Protein AF-A0A1G3PGZ5-F1 (afdb_monomer_lite)

Radius of gyration: 30.37 Å; chains: 1; bounding box: 71×60×76 Å

Structure (mmCIF, N/CA/C/O backbone):
data_AF-A0A1G3PGZ5-F1
#
_entry.id   AF-A0A1G3PGZ5-F1
#
loop_
_atom_site.group_PDB
_atom_site.id
_atom_site.type_symbol
_atom_site.label_atom_id
_atom_site.label_alt_id
_atom_site.label_comp_id
_atom_site.label_asym_id
_atom_site.label_entity_id
_atom_site.label_seq_id
_atom_site.pdbx_PDB_ins_code
_atom_site.Cartn_x
_atom_site.Cartn_y
_atom_site.Cartn_z
_atom_site.occupancy
_atom_site.B_iso_or_equiv
_atom_site.auth_seq_id
_atom_site.auth_comp_id
_atom_site.auth_asym_id
_atom_site.auth_atom_id
_atom_site.pdbx_PDB_model_num
ATOM 1 N N . MET A 1 1 ? -15.104 41.681 5.074 1.00 40.00 1 MET A N 1
ATOM 2 C CA . MET A 1 1 ? -14.896 41.603 6.535 1.00 40.00 1 MET A CA 1
ATOM 3 C C . MET A 1 1 ? -14.258 40.257 6.836 1.00 40.00 1 MET A C 1
ATOM 5 O O . MET A 1 1 ? -14.931 39.248 6.701 1.00 40.00 1 MET A O 1
ATOM 9 N N . LEU A 1 2 ? -12.962 40.232 7.147 1.00 40.72 2 LEU A N 1
ATOM 10 C CA . LEU A 1 2 ? -12.257 39.049 7.645 1.00 40.72 2 LEU A CA 1
ATOM 11 C C . LEU A 1 2 ? -11.630 39.454 8.977 1.00 40.72 2 LEU A C 1
ATOM 13 O O . LEU A 1 2 ? -10.854 40.405 9.025 1.00 40.72 2 LEU A O 1
ATOM 17 N N . ALA A 1 3 ? -12.039 38.783 10.051 1.00 40.62 3 ALA A N 1
ATOM 18 C CA . ALA A 1 3 ? -11.473 38.973 11.374 1.00 40.62 3 ALA A CA 1
ATOM 19 C C . ALA A 1 3 ? -10.111 38.271 11.428 1.00 40.62 3 ALA A C 1
ATOM 21 O O . ALA A 1 3 ? -10.024 37.052 11.296 1.00 40.62 3 ALA A O 1
ATOM 22 N N . SER A 1 4 ? -9.043 39.044 11.602 1.00 43.53 4 SER A N 1
ATOM 23 C CA . SER A 1 4 ? -7.716 38.530 11.923 1.00 43.53 4 SER A CA 1
ATOM 24 C C . SER A 1 4 ? -7.715 38.018 13.364 1.00 43.53 4 SER A C 1
ATOM 26 O O . SER A 1 4 ? -7.784 38.802 14.311 1.00 43.53 4 SER A O 1
ATOM 28 N N . VAL A 1 5 ? -7.656 36.697 13.525 1.00 44.66 5 VAL A N 1
ATOM 29 C CA . VAL A 1 5 ? -7.457 36.040 14.819 1.00 44.66 5 VAL A CA 1
ATOM 30 C C . VAL A 1 5 ? -5.988 36.214 15.216 1.00 44.66 5 VAL A C 1
ATOM 32 O O . VAL A 1 5 ? -5.100 35.583 14.650 1.00 44.66 5 VAL A O 1
ATOM 35 N N . ASN A 1 6 ? -5.734 37.096 16.183 1.00 39.97 6 ASN A N 1
ATOM 36 C CA . ASN A 1 6 ? -4.440 37.219 16.853 1.00 39.97 6 ASN A CA 1
ATOM 37 C C . ASN A 1 6 ? -4.218 35.983 17.737 1.00 39.97 6 ASN A C 1
ATOM 39 O O . ASN A 1 6 ? -4.814 35.874 18.805 1.00 39.97 6 ASN A O 1
ATOM 43 N N . LEU A 1 7 ? -3.376 35.050 17.289 1.00 50.47 7 LEU A N 1
ATOM 44 C CA . LEU A 1 7 ? -3.135 33.775 17.976 1.00 50.47 7 LEU A CA 1
ATOM 45 C C . LEU A 1 7 ? -2.019 33.803 19.031 1.00 50.47 7 LEU A C 1
ATOM 47 O O . LEU A 1 7 ? -1.754 32.770 19.631 1.00 50.47 7 LEU A O 1
ATOM 51 N N . PHE A 1 8 ? -1.403 34.951 19.324 1.00 49.94 8 PHE A N 1
ATOM 52 C CA . PHE A 1 8 ? -0.422 35.047 20.409 1.00 49.94 8 PHE A CA 1
ATOM 53 C C . PHE A 1 8 ? -0.469 36.428 21.071 1.00 49.94 8 PHE A C 1
ATOM 55 O O . PHE A 1 8 ? -0.155 37.421 20.410 1.00 49.94 8 PHE A O 1
ATOM 62 N N . PRO A 1 9 ? -0.827 36.549 22.364 1.00 48.47 9 PRO A N 1
ATOM 63 C CA . PRO A 1 9 ? -0.493 37.752 23.105 1.00 48.47 9 PRO A CA 1
ATOM 64 C C . PRO A 1 9 ? 1.031 37.790 23.243 1.00 48.47 9 PRO A C 1
ATOM 66 O O . PRO A 1 9 ? 1.630 36.916 23.868 1.00 48.47 9 PRO A O 1
ATOM 69 N N . ALA A 1 10 ? 1.653 38.802 22.637 1.00 51.59 10 ALA A N 1
ATOM 70 C CA . ALA A 1 10 ? 3.052 39.163 22.843 1.00 51.59 10 ALA A CA 1
ATOM 71 C C . ALA A 1 10 ? 3.246 39.672 24.284 1.00 51.59 10 ALA A C 1
ATOM 73 O O . ALA A 1 10 ? 3.385 40.864 24.537 1.00 51.59 10 ALA A O 1
ATOM 74 N N . GLY A 1 11 ? 3.168 38.759 25.247 1.00 51.81 11 GLY A N 1
ATOM 75 C CA . GLY A 1 11 ? 3.572 38.972 26.626 1.00 51.81 11 GLY A CA 1
ATOM 76 C C . GLY A 1 11 ? 4.856 38.196 26.862 1.00 51.81 11 GLY A C 1
ATOM 77 O O . GLY A 1 11 ? 4.911 37.005 26.560 1.00 51.81 11 GLY A O 1
ATOM 78 N N . LEU A 1 12 ? 5.882 38.870 27.383 1.00 59.91 12 LEU A N 1
ATOM 79 C CA . LEU A 1 12 ? 7.098 38.223 27.876 1.00 59.91 12 LEU A CA 1
ATOM 80 C C . LEU A 1 12 ? 6.711 37.024 28.765 1.00 59.91 12 LEU A C 1
ATOM 82 O O . LEU A 1 12 ? 5.793 37.162 29.587 1.00 59.91 12 LEU A O 1
ATOM 86 N N . PRO A 1 13 ? 7.344 35.848 28.588 1.00 56.22 13 PRO A N 1
ATOM 87 C CA . PRO A 1 13 ? 7.012 34.668 29.370 1.00 56.22 13 PRO A CA 1
ATOM 88 C C . PRO A 1 13 ? 7.140 35.002 30.857 1.00 56.22 13 PRO A C 1
ATOM 90 O O . PRO A 1 13 ? 8.109 35.611 31.301 1.00 56.22 13 PRO A O 1
ATOM 93 N N . LYS A 1 14 ? 6.112 34.651 31.637 1.00 61.44 14 LYS A N 1
ATOM 94 C CA . LYS A 1 14 ? 6.142 34.845 33.090 1.00 61.44 14 LYS A CA 1
ATOM 95 C C . L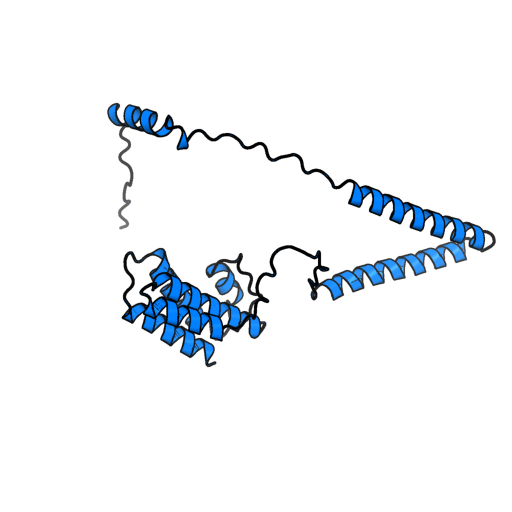YS A 1 14 ? 7.372 34.105 33.646 1.00 61.44 14 LYS A C 1
ATOM 97 O O . LYS A 1 14 ? 7.591 32.967 33.232 1.00 61.44 14 LYS A O 1
ATOM 102 N N . PRO A 1 15 ? 8.123 34.674 34.604 1.00 59.47 15 PRO A N 1
ATOM 103 C CA . PRO A 1 15 ? 9.376 34.090 35.108 1.00 59.47 15 PRO A CA 1
ATOM 104 C C . PRO A 1 15 ? 9.210 32.673 35.695 1.00 59.47 15 PRO A C 1
ATOM 106 O O . PRO A 1 15 ? 10.149 31.881 35.719 1.00 59.47 15 PRO A O 1
ATOM 109 N N . ASP A 1 16 ? 7.996 32.305 36.111 1.00 63.00 16 ASP A N 1
ATOM 110 C CA . ASP A 1 16 ? 7.674 30.946 36.567 1.00 63.00 16 ASP A CA 1
ATOM 111 C C . ASP A 1 16 ? 7.620 29.905 35.435 1.00 63.00 16 ASP A C 1
ATOM 113 O O . ASP A 1 16 ? 7.790 28.708 35.679 1.00 63.00 16 ASP A O 1
ATOM 117 N N . ILE A 1 17 ? 7.373 30.338 34.195 1.00 62.59 17 ILE A N 1
ATOM 118 C CA . ILE A 1 17 ? 7.337 29.473 33.009 1.00 62.59 17 ILE A CA 1
ATOM 119 C C . ILE A 1 17 ? 8.761 29.171 32.541 1.00 62.59 17 ILE A C 1
ATOM 121 O O . ILE A 1 17 ? 9.036 28.028 32.191 1.00 62.59 17 ILE A O 1
ATOM 125 N N . GLU A 1 18 ? 9.674 30.144 32.611 1.00 61.28 18 GLU A N 1
ATOM 126 C CA . GLU A 1 18 ? 11.093 29.945 32.280 1.00 61.28 18 GLU A CA 1
ATOM 127 C C . GLU A 1 18 ? 11.732 28.889 33.187 1.00 61.28 18 GLU A C 1
ATOM 129 O O . GLU A 1 18 ? 12.323 27.931 32.693 1.00 61.28 18 GLU A O 1
ATOM 134 N N . LYS A 1 19 ? 11.491 28.966 34.502 1.00 66.62 19 LYS A N 1
ATOM 135 C CA . LYS A 1 19 ? 11.990 27.962 35.459 1.00 66.62 19 LYS A CA 1
ATOM 136 C C . LYS A 1 19 ? 11.432 26.562 35.209 1.00 66.62 19 LYS A C 1
ATOM 138 O O . LYS A 1 19 ? 12.145 25.571 35.361 1.00 66.62 19 LYS A O 1
ATOM 143 N N . LYS A 1 20 ? 10.156 26.460 34.819 1.00 67.56 20 LYS A N 1
ATOM 144 C CA . LYS A 1 20 ? 9.544 25.175 34.452 1.00 67.56 20 LYS A CA 1
ATOM 145 C C . LYS A 1 20 ? 10.091 24.642 33.131 1.00 67.56 20 LYS A C 1
ATOM 147 O O . LYS A 1 20 ? 10.272 23.434 33.015 1.00 67.56 20 LYS A O 1
ATOM 152 N N . LEU A 1 21 ? 10.383 25.508 32.162 1.00 68.88 21 LEU A N 1
ATOM 153 C CA . LEU A 1 21 ? 11.012 25.104 30.907 1.00 68.88 21 LEU A CA 1
ATOM 154 C C . LEU A 1 21 ? 12.436 24.597 31.137 1.00 68.88 21 LEU A C 1
ATOM 156 O O . LEU A 1 21 ? 12.772 23.530 30.633 1.00 68.88 21 LEU A O 1
ATOM 160 N N . GLU A 1 22 ? 13.240 25.289 31.945 1.00 70.38 22 GLU A N 1
ATOM 161 C CA . GLU A 1 22 ? 14.590 24.835 32.305 1.00 70.38 22 GLU A CA 1
ATOM 162 C C . GLU A 1 22 ? 14.558 23.468 33.000 1.00 70.38 22 GLU A C 1
ATOM 164 O O . GLU A 1 22 ? 15.354 22.584 32.679 1.00 70.38 22 GLU A O 1
ATOM 169 N N . GLN A 1 23 ? 13.589 23.239 33.891 1.00 74.06 23 GLN A N 1
ATOM 170 C CA . GLN A 1 23 ? 13.383 21.934 34.528 1.00 74.06 23 GLN A CA 1
ATOM 171 C C . GLN A 1 23 ? 12.956 20.827 33.560 1.00 74.06 23 GLN A C 1
ATOM 173 O O . GLN A 1 23 ? 13.241 19.657 33.811 1.00 74.06 23 GLN A O 1
ATOM 178 N N . VAL A 1 24 ? 12.240 21.157 32.484 1.00 68.81 24 VAL A N 1
ATOM 179 C CA . VAL A 1 24 ? 11.821 20.173 31.477 1.00 68.81 24 VAL A CA 1
ATOM 180 C C . VAL A 1 24 ? 12.963 19.876 30.511 1.00 68.81 24 VAL A C 1
ATOM 182 O O . VAL A 1 24 ? 13.206 18.707 30.229 1.00 68.81 24 VAL A O 1
ATOM 185 N N . VAL A 1 25 ? 13.694 20.895 30.054 1.00 67.75 25 VAL A N 1
ATOM 186 C CA . VAL A 1 25 ? 14.810 20.757 29.100 1.00 67.75 25 VAL A CA 1
ATOM 187 C C . VAL A 1 25 ? 16.023 20.069 29.734 1.00 67.75 25 VAL A C 1
ATOM 189 O O . VAL A 1 25 ? 16.703 19.303 29.062 1.00 67.75 25 VAL A O 1
ATOM 192 N N . SER A 1 26 ? 16.260 20.256 31.035 1.00 71.06 26 SER A N 1
ATOM 193 C CA . SER A 1 26 ? 17.344 19.578 31.768 1.00 71.06 26 SER A CA 1
ATOM 194 C C . SER A 1 26 ? 17.073 18.101 32.084 1.00 71.06 26 SER A C 1
ATOM 196 O O . SER A 1 26 ? 17.927 17.428 32.667 1.00 71.06 26 SER A O 1
ATOM 198 N N . GLN A 1 27 ? 15.909 17.557 31.703 1.00 74.31 27 GLN A N 1
ATOM 199 C CA . GLN A 1 27 ? 15.646 16.133 31.888 1.00 74.31 27 GLN A CA 1
ATOM 200 C C . GLN A 1 27 ? 16.553 15.304 30.967 1.00 74.31 27 GLN A C 1
ATOM 202 O O . GLN A 1 27 ? 16.654 15.600 29.776 1.00 74.31 27 GLN A O 1
ATOM 207 N N . PRO A 1 28 ? 17.143 14.201 31.462 1.00 61.59 28 PRO A N 1
ATOM 208 C CA . PRO A 1 28 ? 18.099 13.389 30.704 1.00 61.59 28 PRO A CA 1
ATOM 209 C C . PRO A 1 28 ? 17.526 12.817 29.399 1.00 61.59 28 PRO A C 1
A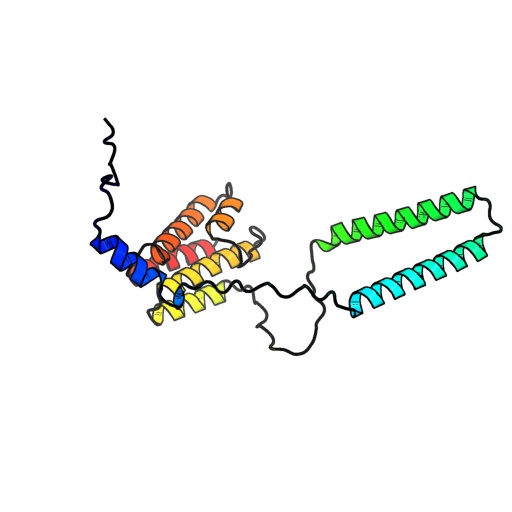TOM 211 O O . PRO A 1 28 ? 18.279 12.524 28.480 1.00 61.59 28 PRO A O 1
ATOM 214 N N . LYS A 1 29 ? 16.195 12.725 29.281 1.00 60.88 29 LYS A N 1
ATOM 215 C CA . LYS A 1 29 ? 15.488 12.320 28.057 1.00 60.88 29 LYS A CA 1
ATOM 216 C C . LYS A 1 29 ? 15.610 13.310 26.885 1.00 60.88 29 LYS A C 1
ATOM 218 O O . LYS A 1 29 ? 15.284 12.938 25.766 1.00 60.88 29 LYS A O 1
ATOM 223 N N . PHE A 1 30 ? 16.040 14.550 27.135 1.00 54.97 30 PHE A N 1
ATOM 224 C CA . PHE A 1 30 ? 16.246 15.585 26.112 1.00 54.97 30 PHE A CA 1
ATOM 225 C C . PHE A 1 30 ? 17.724 15.903 25.856 1.00 54.97 30 PHE A C 1
ATOM 227 O O . PHE A 1 30 ? 18.027 16.721 24.989 1.00 54.97 30 PHE A O 1
ATOM 234 N N . ASN A 1 31 ? 18.647 15.234 26.555 1.00 58.00 31 ASN A N 1
ATOM 235 C CA . ASN A 1 31 ? 20.058 15.274 26.197 1.00 58.00 31 ASN A CA 1
ATOM 236 C C . ASN A 1 31 ? 20.261 14.421 24.944 1.00 58.00 31 ASN A C 1
ATOM 238 O O . ASN A 1 31 ? 20.422 13.204 25.020 1.00 58.00 31 ASN A O 1
ATOM 242 N N . TYR A 1 32 ? 20.232 15.079 23.787 1.00 51.78 32 TYR A N 1
ATOM 243 C CA . TYR A 1 32 ? 20.656 14.488 22.526 1.00 51.78 32 TYR A CA 1
ATOM 244 C C . TYR A 1 32 ? 22.127 14.083 22.641 1.00 51.78 32 TYR A C 1
ATOM 246 O O . TYR A 1 32 ? 23.028 14.919 22.609 1.00 51.78 32 TYR A O 1
ATOM 254 N N . ILE A 1 33 ? 22.367 12.783 22.784 1.00 57.50 33 ILE A N 1
ATOM 255 C CA . ILE A 1 33 ? 23.671 12.197 22.509 1.00 57.50 33 ILE A CA 1
ATOM 256 C C . ILE A 1 33 ? 23.739 12.109 20.990 1.00 57.50 33 ILE A C 1
ATOM 258 O O . ILE A 1 33 ? 23.023 11.323 20.373 1.00 57.50 33 ILE A O 1
ATOM 262 N N . GLU A 1 34 ? 24.551 12.970 20.387 1.00 52.06 34 GLU A N 1
ATOM 263 C CA . GLU A 1 34 ? 24.863 12.926 18.965 1.00 52.06 34 GLU A CA 1
ATOM 264 C C . GLU A 1 34 ? 25.524 11.570 18.673 1.00 52.06 34 GLU A C 1
ATOM 266 O O . GLU A 1 34 ? 26.715 11.356 18.915 1.00 52.06 34 GLU A O 1
ATOM 271 N N . HIS A 1 35 ? 24.725 10.598 18.233 1.00 51.09 35 HIS A N 1
ATOM 272 C CA . HIS A 1 35 ? 25.239 9.351 17.696 1.00 51.09 35 HIS A CA 1
ATOM 273 C C . HIS A 1 35 ? 25.963 9.698 16.399 1.00 51.09 35 HIS A C 1
ATOM 275 O O . HIS A 1 35 ? 25.347 9.803 15.344 1.00 51.09 35 HIS A O 1
ATOM 281 N N . LYS A 1 36 ? 27.281 9.911 16.491 1.00 56.50 36 LYS A N 1
ATOM 282 C CA . LYS A 1 36 ? 28.163 9.887 15.325 1.00 56.50 36 LYS A CA 1
ATOM 283 C C . LYS A 1 36 ? 27.889 8.584 14.587 1.00 56.50 36 LYS A C 1
ATOM 285 O O . LYS A 1 36 ? 28.149 7.509 15.129 1.00 56.50 36 LYS A O 1
ATOM 290 N N . GLU A 1 37 ? 27.320 8.696 13.394 1.00 52.38 37 GLU A N 1
ATOM 291 C CA . GLU A 1 37 ? 27.148 7.569 12.487 1.00 52.38 37 GLU A CA 1
ATOM 292 C C . GLU A 1 37 ? 28.501 6.849 12.350 1.00 52.38 37 GLU A C 1
ATOM 294 O O . GLU A 1 37 ? 29.533 7.515 12.185 1.00 52.38 37 GLU A O 1
ATOM 299 N N . PRO A 1 38 ? 28.551 5.512 12.484 1.00 51.59 38 PRO A N 1
ATOM 300 C CA . PRO A 1 38 ? 29.793 4.786 12.282 1.00 51.59 38 PRO A CA 1
ATOM 301 C C . PRO A 1 38 ? 30.272 5.003 10.837 1.00 51.59 38 PRO A C 1
ATOM 303 O O . PRO A 1 38 ? 29.446 5.064 9.921 1.00 51.59 38 PRO A O 1
ATOM 306 N N . PRO A 1 39 ? 31.590 5.136 10.603 1.00 57.09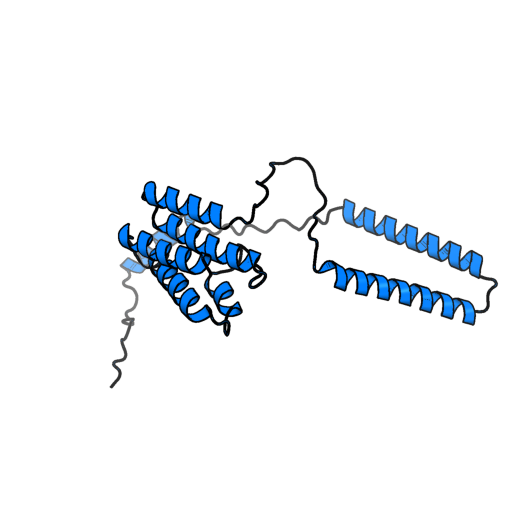 39 PRO A N 1
ATOM 307 C CA . PRO A 1 39 ? 32.120 5.251 9.252 1.00 57.09 39 PRO A CA 1
ATOM 308 C C . PRO A 1 39 ? 31.676 4.038 8.430 1.00 57.09 39 PRO A C 1
ATOM 310 O O . PRO A 1 39 ? 31.766 2.904 8.894 1.00 57.09 39 PRO A O 1
ATOM 313 N N . VAL A 1 40 ? 31.187 4.283 7.213 1.00 56.09 40 VAL A N 1
ATOM 314 C CA . VAL A 1 40 ? 30.836 3.231 6.253 1.00 56.09 40 VAL A CA 1
ATOM 315 C C . VAL A 1 40 ? 32.099 2.420 5.962 1.00 56.09 40 VAL A C 1
ATOM 317 O O . VAL A 1 40 ? 32.972 2.860 5.213 1.00 56.09 40 VAL A O 1
ATOM 320 N N . GLU A 1 41 ? 32.224 1.249 6.583 1.00 49.91 41 GLU A N 1
ATOM 321 C CA . GLU A 1 41 ? 33.275 0.287 6.269 1.00 49.91 41 GLU A CA 1
ATOM 322 C C . GLU A 1 41 ? 33.015 -0.243 4.856 1.00 49.91 41 GLU A C 1
ATOM 324 O O . GLU A 1 41 ? 32.129 -1.063 4.620 1.00 49.91 41 GLU A O 1
ATOM 329 N N . ILE A 1 42 ? 33.757 0.285 3.880 1.00 58.88 42 ILE A N 1
ATOM 330 C CA . ILE A 1 42 ? 33.766 -0.247 2.518 1.00 58.88 42 ILE A CA 1
ATOM 331 C C . ILE A 1 42 ? 34.298 -1.677 2.611 1.00 58.88 42 ILE A C 1
ATOM 333 O O . ILE A 1 42 ? 35.477 -1.885 2.901 1.00 58.88 42 ILE A O 1
ATOM 337 N N . ASP A 1 43 ? 33.419 -2.650 2.376 1.00 56.09 43 ASP A N 1
ATOM 338 C CA . ASP A 1 43 ? 33.745 -4.069 2.437 1.00 56.09 43 ASP A CA 1
ATOM 339 C C . ASP A 1 43 ? 34.955 -4.380 1.540 1.00 56.09 43 ASP A C 1
ATOM 341 O O . ASP A 1 43 ? 34.924 -4.249 0.309 1.00 56.09 43 ASP A O 1
ATOM 345 N N . SER A 1 44 ? 36.048 -4.793 2.181 1.00 66.19 44 SER A N 1
ATOM 346 C CA . SER A 1 44 ? 37.300 -5.191 1.535 1.00 66.19 44 SER A CA 1
ATOM 347 C C . SER A 1 44 ? 37.107 -6.280 0.467 1.00 66.19 44 SER A C 1
ATOM 349 O O . SER A 1 44 ? 37.896 -6.356 -0.483 1.00 66.19 44 SER A O 1
ATOM 351 N N . GLY A 1 45 ? 36.032 -7.075 0.562 1.00 70.50 45 GLY A N 1
ATOM 352 C CA . GLY A 1 45 ? 35.654 -8.074 -0.435 1.00 70.50 45 GLY A CA 1
ATOM 353 C C . GLY A 1 45 ? 35.257 -7.471 -1.784 1.00 70.50 45 GLY A C 1
ATOM 354 O O . GLY A 1 45 ? 35.672 -7.982 -2.828 1.00 70.50 45 GLY A O 1
ATOM 355 N N . PHE A 1 46 ? 34.533 -6.348 -1.788 1.00 70.69 46 PHE A N 1
ATOM 356 C CA . PHE A 1 46 ? 34.108 -5.677 -3.021 1.00 70.69 46 PHE A CA 1
ATOM 357 C C . PHE A 1 46 ? 35.295 -5.069 -3.776 1.00 70.69 46 PHE A C 1
ATOM 359 O O . PHE A 1 46 ? 35.414 -5.232 -4.992 1.00 70.69 46 PHE A O 1
ATOM 366 N N . LEU A 1 47 ? 36.217 -4.423 -3.056 1.00 78.81 47 LEU A N 1
ATOM 367 C CA . LEU A 1 47 ? 37.424 -3.841 -3.652 1.00 78.81 47 LEU A CA 1
ATOM 368 C C . LEU A 1 47 ? 38.346 -4.913 -4.241 1.00 78.81 47 LEU A C 1
ATOM 370 O O . LEU A 1 47 ? 38.920 -4.712 -5.313 1.00 78.81 47 LEU A O 1
ATOM 374 N N . LYS A 1 48 ? 38.465 -6.064 -3.569 1.00 77.00 48 LYS A N 1
ATOM 375 C CA . LYS A 1 48 ? 39.241 -7.198 -4.076 1.00 77.00 48 LYS A CA 1
ATOM 376 C C . LYS A 1 48 ? 38.609 -7.792 -5.336 1.00 77.00 48 LYS A C 1
ATOM 378 O O . LYS A 1 48 ? 39.304 -7.936 -6.336 1.00 77.00 48 LYS A O 1
ATOM 383 N N . TRP A 1 49 ? 37.296 -8.030 -5.326 1.00 81.00 49 TRP A N 1
ATOM 384 C CA . TRP A 1 49 ? 36.563 -8.502 -6.504 1.00 81.00 49 TRP A CA 1
ATOM 385 C C . TRP A 1 49 ? 36.707 -7.550 -7.699 1.00 81.00 49 TRP A C 1
ATOM 387 O O . TRP A 1 49 ? 36.982 -7.992 -8.813 1.00 81.00 49 TRP A O 1
ATOM 397 N N . LEU A 1 50 ? 36.592 -6.238 -7.467 1.00 78.25 50 LEU A N 1
ATOM 398 C CA . LEU A 1 50 ? 36.751 -5.230 -8.514 1.00 78.25 50 LEU A CA 1
ATOM 399 C C . LEU A 1 50 ? 38.167 -5.250 -9.105 1.00 78.25 50 LEU A C 1
ATOM 401 O O . LEU A 1 50 ? 38.331 -5.175 -10.323 1.00 78.25 50 LEU A O 1
ATOM 405 N N . LYS A 1 51 ? 39.189 -5.377 -8.252 1.00 81.06 51 LYS A N 1
ATOM 406 C CA . LYS A 1 51 ? 40.589 -5.466 -8.681 1.00 81.06 51 LYS A CA 1
ATOM 407 C C . LYS A 1 51 ? 40.844 -6.721 -9.517 1.00 81.06 51 LYS A C 1
ATOM 409 O O . LYS A 1 51 ? 41.453 -6.609 -10.579 1.00 81.06 51 LYS A O 1
ATOM 414 N N . ASP A 1 52 ? 40.337 -7.871 -9.082 1.00 83.25 52 ASP A N 1
ATOM 415 C CA . ASP A 1 52 ? 40.482 -9.140 -9.802 1.00 83.25 52 ASP A CA 1
ATOM 416 C C . ASP A 1 52 ? 39.770 -9.082 -11.168 1.00 83.25 52 ASP A C 1
ATOM 418 O O . ASP A 1 52 ? 40.313 -9.524 -12.184 1.00 83.25 52 ASP A O 1
ATOM 422 N N . MET A 1 53 ? 38.593 -8.447 -11.234 1.00 83.06 53 MET A N 1
ATOM 423 C CA . MET A 1 53 ? 37.855 -8.258 -12.486 1.00 83.06 53 MET A CA 1
ATOM 424 C C . MET A 1 53 ? 38.602 -7.336 -13.462 1.00 83.06 53 MET A C 1
ATOM 426 O O . MET A 1 53 ? 38.722 -7.651 -14.647 1.00 83.06 53 MET A O 1
ATOM 430 N N . LEU A 1 54 ? 39.147 -6.217 -12.973 1.00 82.88 54 LEU A N 1
ATOM 431 C CA . LEU A 1 54 ? 39.946 -5.287 -13.780 1.00 82.88 54 LEU A CA 1
ATOM 432 C C . LEU A 1 54 ? 41.234 -5.934 -14.293 1.00 82.88 54 LEU A C 1
ATOM 434 O O . LEU A 1 54 ? 41.618 -5.712 -15.443 1.00 82.88 54 LEU A O 1
ATOM 438 N N . GLN A 1 55 ? 41.882 -6.752 -13.468 1.00 83.94 55 GLN A N 1
ATOM 439 C CA . GLN A 1 55 ? 43.092 -7.462 -13.857 1.00 83.94 55 GLN A CA 1
ATOM 440 C C . GLN A 1 55 ? 42.805 -8.493 -14.955 1.00 83.94 55 GLN A C 1
ATOM 442 O O . GLN A 1 55 ? 43.504 -8.513 -15.966 1.00 83.94 55 GLN A O 1
ATOM 447 N N . SER A 1 56 ? 41.720 -9.257 -14.827 1.00 79.62 56 SER A N 1
ATOM 448 C CA . SER A 1 56 ? 41.309 -10.231 -15.843 1.00 79.62 56 SER A CA 1
ATOM 449 C C . SER A 1 56 ? 40.938 -9.562 -17.178 1.00 79.62 56 SER A C 1
ATOM 451 O O . SER A 1 56 ? 41.319 -10.038 -18.249 1.00 79.62 56 SER A O 1
ATOM 453 N N . ILE A 1 57 ? 40.286 -8.392 -17.132 1.00 81.56 57 ILE A N 1
ATOM 454 C CA . ILE A 1 57 ? 40.028 -7.568 -18.324 1.00 81.56 57 ILE A CA 1
ATOM 455 C C . ILE A 1 57 ? 41.349 -7.103 -18.953 1.00 81.56 57 ILE A C 1
ATOM 457 O O . ILE A 1 57 ? 41.529 -7.224 -20.165 1.00 81.56 57 ILE A O 1
ATOM 461 N N . SER A 1 58 ? 42.288 -6.595 -18.152 1.00 79.31 58 SER A N 1
ATOM 462 C CA . SER A 1 58 ? 43.594 -6.132 -18.636 1.00 79.31 58 SER A CA 1
ATOM 463 C C . SER A 1 58 ? 44.406 -7.252 -19.295 1.00 79.31 58 SER A C 1
ATOM 465 O O . SER A 1 58 ? 45.039 -7.029 -20.328 1.00 79.31 58 SER A O 1
ATOM 467 N N . GLU A 1 59 ? 44.400 -8.453 -18.721 1.00 81.69 59 GLU A N 1
ATOM 468 C CA . GLU A 1 59 ? 45.086 -9.626 -19.273 1.00 81.69 59 GLU A CA 1
ATOM 469 C C . GLU A 1 59 ? 44.460 -10.063 -20.601 1.00 81.69 59 GLU A C 1
ATOM 471 O O . GLU A 1 59 ? 45.185 -10.255 -21.581 1.00 81.69 59 GLU A O 1
ATOM 476 N N . PHE A 1 60 ? 43.125 -10.097 -20.680 1.00 78.94 60 PHE A N 1
ATOM 477 C CA . PHE A 1 60 ? 42.401 -10.380 -21.919 1.00 78.94 60 PHE A CA 1
ATOM 478 C C . PHE A 1 60 ? 42.758 -9.387 -23.033 1.00 78.94 60 PHE A C 1
ATOM 480 O O . PHE A 1 60 ? 43.092 -9.798 -24.145 1.00 78.94 60 PHE A O 1
ATOM 487 N N . TRP A 1 61 ? 42.757 -8.082 -22.740 1.00 76.62 61 TRP A N 1
ATOM 488 C CA . TRP A 1 61 ? 43.155 -7.067 -23.718 1.00 76.62 61 TRP A CA 1
ATOM 489 C C . TRP A 1 61 ? 44.627 -7.196 -24.113 1.00 76.62 61 TRP A C 1
ATOM 491 O O . TRP A 1 61 ? 44.943 -7.105 -25.296 1.00 76.62 61 TRP A O 1
ATOM 501 N N . SER A 1 62 ? 45.527 -7.456 -23.164 1.00 77.25 62 SER A N 1
ATOM 502 C CA . SER A 1 62 ? 46.957 -7.644 -23.440 1.00 77.25 62 SER A CA 1
ATOM 503 C C . SER A 1 62 ? 47.214 -8.834 -24.370 1.00 77.25 62 SER A C 1
ATOM 505 O O . SER A 1 62 ? 47.972 -8.713 -25.335 1.00 77.25 62 SER A O 1
ATOM 507 N N . GLU A 1 63 ? 46.547 -9.969 -24.150 1.00 77.94 63 GLU A N 1
ATOM 508 C CA . GLU A 1 63 ? 46.632 -11.120 -25.055 1.00 77.94 63 GLU A CA 1
ATOM 509 C C . GLU A 1 63 ? 46.010 -10.841 -26.424 1.00 77.94 63 GLU A C 1
ATOM 511 O O . GLU A 1 63 ? 46.572 -11.242 -27.449 1.00 77.94 63 GLU A O 1
ATOM 516 N N . LEU A 1 64 ? 44.883 -10.127 -26.459 1.00 73.56 64 LEU A N 1
ATOM 517 C CA . LEU A 1 64 ? 44.221 -9.736 -27.699 1.00 73.56 64 LEU A CA 1
ATOM 518 C C . LEU A 1 64 ? 45.125 -8.817 -28.535 1.00 73.56 64 LEU A C 1
ATOM 520 O O . LEU A 1 64 ? 45.328 -9.077 -29.719 1.00 73.56 64 LEU A O 1
ATOM 524 N N . PHE A 1 65 ? 45.744 -7.802 -27.923 1.00 71.69 65 PHE A N 1
ATOM 525 C CA . PHE A 1 65 ? 46.686 -6.899 -28.594 1.00 71.69 65 PHE A CA 1
ATOM 526 C C . PHE A 1 65 ? 47.966 -7.612 -29.040 1.00 71.69 65 PHE A C 1
ATOM 528 O O . PHE A 1 65 ? 48.464 -7.328 -30.128 1.00 71.69 65 PHE A O 1
ATOM 535 N N . LYS A 1 66 ? 48.475 -8.581 -28.267 1.00 72.94 66 LYS A N 1
ATOM 536 C CA . LYS A 1 66 ? 49.621 -9.407 -28.687 1.00 72.94 66 LYS A CA 1
ATOM 537 C C . LYS A 1 66 ? 49.292 -10.282 -29.897 1.00 72.94 66 LYS A C 1
ATOM 539 O O . LYS A 1 66 ? 50.110 -10.377 -30.807 1.00 72.94 66 LYS A O 1
ATOM 544 N N . LYS A 1 67 ? 48.103 -10.896 -29.944 1.00 69.44 67 LYS A N 1
ATOM 545 C CA . LYS A 1 67 ? 47.659 -11.721 -31.086 1.00 69.44 67 LYS A CA 1
ATOM 546 C C . LYS A 1 67 ? 47.285 -10.884 -32.313 1.00 69.44 67 LYS A C 1
ATOM 548 O O . LYS A 1 67 ? 47.465 -11.343 -33.437 1.00 69.44 67 LYS A O 1
ATOM 553 N N . LEU A 1 68 ? 46.801 -9.659 -32.109 1.00 65.06 68 LEU A N 1
ATOM 554 C CA . LEU A 1 68 ? 46.429 -8.725 -33.175 1.00 65.06 68 LEU A CA 1
ATOM 555 C C . LEU A 1 68 ? 47.586 -7.819 -33.639 1.00 65.06 68 LEU A C 1
ATOM 557 O O . LEU A 1 68 ? 47.402 -7.059 -34.584 1.00 65.06 68 LEU A O 1
ATOM 561 N N . GLY A 1 69 ? 48.772 -7.902 -33.025 1.00 59.88 69 GLY A N 1
ATOM 562 C CA . GLY A 1 69 ? 49.905 -6.992 -33.264 1.00 59.88 69 GLY A CA 1
ATOM 563 C C . GLY A 1 69 ? 50.462 -6.955 -34.696 1.00 59.88 69 GLY A C 1
ATOM 564 O O . GLY A 1 69 ? 51.184 -6.023 -35.029 1.00 59.88 69 GLY A O 1
ATOM 565 N N . ASN A 1 70 ? 50.093 -7.913 -35.555 1.00 63.50 70 ASN A N 1
ATOM 566 C CA . ASN A 1 70 ? 50.465 -7.946 -36.978 1.00 63.50 70 ASN A CA 1
ATOM 567 C C . ASN A 1 70 ? 49.355 -7.463 -37.933 1.00 63.50 70 ASN A C 1
ATOM 569 O O . ASN A 1 70 ? 49.517 -7.541 -39.151 1.00 63.50 70 ASN A O 1
ATOM 573 N N . LEU A 1 71 ? 48.216 -6.994 -37.418 1.00 63.47 71 LEU A N 1
ATOM 574 C CA . LEU A 1 71 ? 47.112 -6.486 -38.234 1.00 63.47 71 LEU A CA 1
ATOM 575 C C . LEU A 1 71 ? 47.196 -4.964 -38.391 1.00 63.47 71 LEU A C 1
ATOM 577 O O . LEU A 1 71 ? 47.639 -4.248 -37.498 1.00 63.47 71 LEU A O 1
ATOM 581 N N . SER A 1 72 ? 46.747 -4.474 -39.551 1.00 70.25 72 SER A N 1
ATOM 582 C CA . SER A 1 72 ? 46.668 -3.042 -39.860 1.00 70.25 72 SER A CA 1
ATOM 583 C C . SER A 1 72 ? 45.968 -2.274 -38.736 1.00 70.25 72 SER A C 1
ATOM 585 O O . SER A 1 72 ? 44.923 -2.696 -38.237 1.00 70.25 72 SER A O 1
ATOM 587 N N . THR A 1 73 ? 46.507 -1.111 -38.371 1.00 70.50 73 THR A N 1
ATOM 588 C CA . THR A 1 73 ? 45.923 -0.203 -37.371 1.00 70.50 73 THR A CA 1
ATOM 589 C C . THR A 1 73 ? 44.460 0.134 -37.671 1.00 70.50 73 THR A C 1
ATOM 591 O O . THR A 1 73 ? 43.662 0.254 -36.746 1.00 70.50 73 THR A O 1
ATOM 594 N N . ALA A 1 74 ? 44.068 0.185 -38.948 1.00 70.81 74 ALA A N 1
ATOM 595 C CA . ALA A 1 74 ? 42.676 0.374 -39.356 1.00 70.81 74 ALA A CA 1
ATOM 596 C C . ALA A 1 74 ? 41.764 -0.795 -38.932 1.00 70.81 74 ALA A C 1
ATOM 598 O O . ALA A 1 74 ? 40.624 -0.578 -38.529 1.00 70.81 74 ALA A O 1
ATOM 599 N N . PHE A 1 75 ? 42.271 -2.030 -38.963 1.00 75.44 75 PHE A N 1
ATOM 600 C CA . PHE A 1 75 ? 41.533 -3.213 -38.519 1.00 75.44 75 PHE A CA 1
ATOM 601 C C . PHE A 1 75 ? 41.370 -3.233 -36.994 1.00 75.44 75 PHE A C 1
ATOM 603 O O . PHE A 1 75 ? 40.289 -3.537 -36.496 1.00 75.44 75 PHE A O 1
ATOM 610 N N . LEU A 1 76 ? 42.402 -2.821 -36.249 1.00 72.94 76 LEU A N 1
ATOM 611 C CA . LEU A 1 76 ? 42.319 -2.655 -34.793 1.00 72.94 76 LEU A CA 1
ATOM 612 C C . LEU A 1 76 ? 41.253 -1.628 -34.390 1.00 72.94 76 LEU A C 1
ATOM 614 O O . LEU A 1 76 ? 40.462 -1.899 -33.489 1.00 72.94 76 LEU A O 1
ATOM 618 N N . VAL A 1 77 ? 41.179 -0.487 -35.083 1.00 78.44 77 VAL A N 1
ATOM 619 C CA . VAL A 1 77 ? 40.143 0.531 -34.835 1.00 78.44 77 VAL A CA 1
ATOM 620 C C . VAL A 1 77 ? 38.742 -0.038 -35.075 1.00 78.44 77 VAL A C 1
ATOM 622 O O . VAL A 1 77 ? 37.857 0.168 -34.248 1.00 78.44 77 VAL A O 1
ATOM 625 N N . ILE A 1 78 ? 38.543 -0.805 -36.152 1.00 80.38 78 ILE A N 1
ATOM 626 C CA . ILE A 1 78 ? 37.255 -1.450 -36.450 1.00 80.38 78 ILE A CA 1
ATOM 627 C C . ILE A 1 78 ? 36.867 -2.435 -35.343 1.00 80.38 78 ILE A C 1
ATOM 629 O O . ILE A 1 78 ? 35.735 -2.395 -34.865 1.00 80.38 78 ILE A O 1
ATOM 633 N N . VAL A 1 79 ? 37.797 -3.282 -34.892 1.00 79.88 79 VAL A N 1
ATOM 634 C CA . VAL A 1 79 ? 37.543 -4.245 -33.809 1.00 79.88 79 VAL A CA 1
ATOM 635 C C . VAL A 1 79 ? 37.197 -3.527 -32.503 1.00 79.88 79 VAL A C 1
ATOM 637 O O . VAL A 1 79 ? 36.238 -3.914 -31.839 1.00 79.88 79 VAL A O 1
ATOM 640 N N . ILE A 1 80 ? 37.908 -2.451 -32.153 1.00 81.06 80 ILE A N 1
ATOM 641 C CA . ILE A 1 80 ? 37.625 -1.656 -30.948 1.00 81.06 80 ILE A CA 1
ATOM 642 C C . ILE A 1 80 ? 36.234 -1.015 -31.026 1.00 81.06 80 ILE A C 1
AT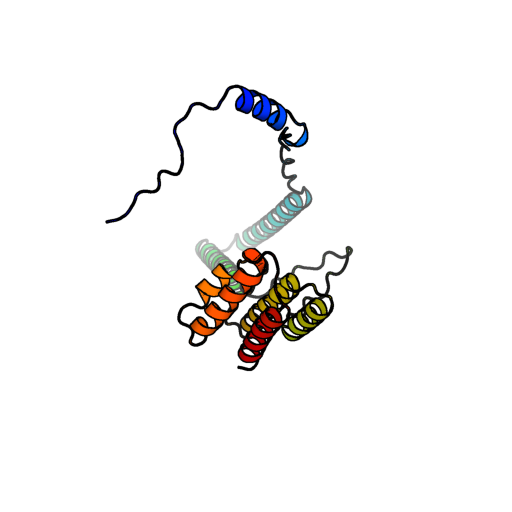OM 644 O O . ILE A 1 80 ? 35.481 -1.086 -30.056 1.00 81.06 80 ILE A O 1
ATOM 648 N N . VAL A 1 81 ? 35.860 -0.435 -32.171 1.00 83.94 81 VAL A N 1
ATOM 649 C CA . VAL A 1 81 ? 34.525 0.156 -32.378 1.00 83.94 81 VAL A CA 1
ATOM 650 C C . VAL A 1 81 ? 33.432 -0.909 -32.283 1.00 83.94 81 VAL A C 1
ATOM 652 O O . VAL A 1 81 ? 32.386 -0.662 -31.685 1.00 83.94 81 VAL A O 1
ATOM 655 N N . LEU A 1 82 ? 33.675 -2.105 -32.818 1.00 85.00 82 LEU A N 1
ATOM 656 C CA . LEU A 1 82 ? 32.715 -3.207 -32.808 1.00 85.00 82 LEU A CA 1
ATOM 657 C C . LEU A 1 82 ? 32.527 -3.769 -31.389 1.00 85.00 82 LEU A C 1
ATOM 659 O O . LEU A 1 82 ? 31.394 -3.912 -30.933 1.00 85.00 82 LEU A O 1
ATOM 663 N N . VAL A 1 83 ? 33.616 -3.999 -30.648 1.00 82.75 83 VAL A N 1
ATOM 664 C CA . VAL A 1 83 ? 33.564 -4.435 -29.241 1.00 82.75 83 VAL A CA 1
ATOM 665 C C . VAL A 1 83 ? 32.936 -3.355 -28.359 1.00 82.75 83 VAL A C 1
ATOM 667 O O . VAL A 1 83 ? 32.049 -3.659 -27.565 1.00 82.75 83 VAL A O 1
ATOM 670 N N . GLY A 1 84 ? 33.323 -2.088 -28.528 1.00 82.25 84 GLY A N 1
ATOM 671 C CA . GLY A 1 84 ? 32.726 -0.960 -27.810 1.00 82.25 84 GLY A CA 1
ATOM 672 C C . GLY A 1 84 ? 31.228 -0.825 -28.091 1.00 82.25 84 GLY A C 1
ATOM 673 O O . GLY A 1 84 ? 30.441 -0.654 -27.163 1.00 82.25 84 GLY A O 1
ATOM 674 N N . GLY A 1 85 ? 30.818 -0.996 -29.350 1.00 86.44 85 GLY A N 1
ATOM 675 C CA . GLY A 1 85 ? 29.415 -1.028 -29.758 1.00 86.44 85 GLY A CA 1
ATOM 676 C C . GLY A 1 85 ? 28.634 -2.167 -29.101 1.00 86.44 85 GLY A C 1
ATOM 677 O O . GLY A 1 85 ? 27.541 -1.931 -28.593 1.00 86.44 85 GLY A O 1
ATOM 678 N N . ILE A 1 86 ? 29.207 -3.374 -29.034 1.00 85.69 86 ILE A N 1
ATOM 679 C CA . ILE A 1 86 ? 28.606 -4.518 -28.330 1.00 85.69 86 ILE A CA 1
ATOM 680 C C . ILE A 1 86 ? 28.475 -4.230 -26.832 1.00 85.69 86 ILE A C 1
ATOM 682 O O . ILE A 1 86 ? 27.424 -4.501 -26.260 1.00 85.69 86 ILE A O 1
ATOM 686 N N . VAL A 1 87 ? 29.494 -3.653 -26.190 1.00 85.31 87 VAL A N 1
ATOM 687 C CA . VAL A 1 87 ? 29.439 -3.305 -24.761 1.00 85.31 87 VAL A CA 1
ATOM 688 C C . VAL A 1 87 ? 28.365 -2.250 -24.500 1.00 85.31 87 VAL A C 1
ATOM 690 O O . VAL A 1 87 ? 27.542 -2.436 -23.609 1.00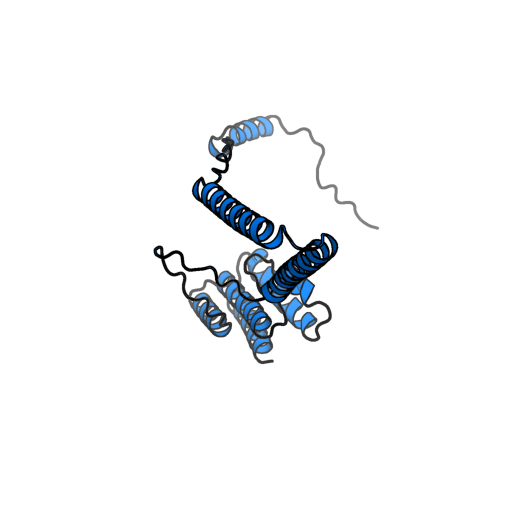 85.31 87 VAL A O 1
ATOM 693 N N . ILE A 1 88 ? 28.309 -1.179 -25.296 1.00 85.25 88 ILE A N 1
ATOM 694 C CA . ILE A 1 88 ? 27.274 -0.139 -25.174 1.00 85.25 88 ILE A CA 1
ATOM 695 C C . ILE A 1 88 ? 25.886 -0.732 -25.420 1.00 85.25 88 ILE A C 1
ATOM 697 O O . ILE A 1 88 ? 24.951 -0.430 -24.676 1.00 85.25 88 ILE A O 1
ATOM 701 N N . PHE A 1 89 ? 25.741 -1.600 -26.423 1.00 85.69 89 PHE A N 1
ATOM 702 C CA . PHE A 1 89 ? 24.497 -2.311 -26.695 1.00 85.69 89 PHE A CA 1
ATOM 703 C C . PHE A 1 89 ? 24.092 -3.193 -25.514 1.00 85.69 89 PHE A C 1
ATOM 705 O O . PHE A 1 89 ? 22.953 -3.099 -25.077 1.00 85.69 89 PHE A O 1
ATOM 712 N N . LEU A 1 90 ? 25.008 -3.982 -24.945 1.00 82.00 90 LEU A N 1
ATOM 713 C CA . LEU A 1 90 ? 24.750 -4.831 -23.781 1.00 82.00 90 LEU A CA 1
ATOM 714 C C . LEU A 1 90 ? 24.409 -4.017 -22.535 1.00 82.00 90 LEU A C 1
ATOM 716 O O . LEU A 1 90 ? 23.503 -4.406 -21.813 1.00 82.00 90 LEU A O 1
ATOM 720 N N . VAL A 1 91 ? 25.073 -2.886 -22.295 1.00 82.69 91 VAL A N 1
ATOM 721 C CA . VAL A 1 91 ? 24.760 -1.984 -21.176 1.00 82.69 91 VAL A CA 1
ATOM 722 C C . VAL A 1 91 ? 23.390 -1.341 -21.378 1.00 82.69 91 VAL A C 1
ATOM 724 O O . VAL A 1 91 ? 22.571 -1.348 -20.468 1.00 82.69 91 VAL A O 1
ATOM 727 N N . THR A 1 92 ? 23.090 -0.843 -22.577 1.00 79.62 92 THR A N 1
ATOM 728 C CA . THR A 1 92 ? 21.789 -0.228 -22.892 1.00 79.62 92 THR A CA 1
ATOM 729 C C . THR A 1 92 ? 20.663 -1.262 -22.860 1.00 79.62 92 THR A C 1
ATOM 731 O O . THR A 1 92 ? 19.571 -0.980 -22.369 1.00 79.62 92 THR A O 1
ATOM 734 N N . TRP A 1 93 ? 20.924 -2.472 -23.352 1.00 80.19 93 TRP A N 1
ATOM 735 C CA . TRP A 1 93 ? 20.015 -3.611 -23.296 1.00 80.19 93 TRP A CA 1
ATOM 736 C C . TRP A 1 93 ? 19.808 -4.072 -21.855 1.00 80.19 93 TRP A C 1
ATOM 738 O O . TRP A 1 93 ? 18.665 -4.230 -21.445 1.00 80.19 93 TRP A O 1
ATOM 748 N N . ALA A 1 94 ? 20.872 -4.188 -21.059 1.00 75.88 94 ALA A N 1
ATOM 749 C CA . ALA A 1 94 ? 20.789 -4.495 -19.638 1.00 75.88 94 ALA A CA 1
ATOM 750 C C . ALA A 1 94 ? 19.982 -3.425 -18.904 1.00 75.88 94 ALA A C 1
ATOM 752 O O . ALA A 1 94 ? 19.024 -3.776 -18.242 1.00 75.88 94 ALA A O 1
ATOM 753 N N . ILE A 1 95 ? 20.255 -2.132 -19.088 1.00 75.56 95 ILE A N 1
ATOM 754 C CA . ILE A 1 95 ? 19.491 -1.045 -18.451 1.00 75.56 95 ILE A CA 1
ATOM 755 C C . ILE A 1 95 ? 18.013 -1.079 -18.869 1.00 75.56 95 ILE A C 1
ATOM 757 O O . ILE A 1 95 ? 17.135 -0.952 -18.018 1.00 75.56 95 ILE A O 1
ATOM 761 N N . ARG A 1 96 ? 17.707 -1.295 -20.158 1.00 68.75 96 ARG A N 1
ATOM 762 C CA . ARG A 1 96 ? 16.314 -1.390 -20.638 1.00 68.75 96 ARG A CA 1
ATOM 763 C C . ARG A 1 96 ? 15.600 -2.642 -20.126 1.00 68.75 96 ARG A C 1
ATOM 765 O O . ARG A 1 96 ? 14.407 -2.570 -19.851 1.00 68.75 96 ARG A O 1
ATOM 772 N N . ASN A 1 97 ? 16.310 -3.758 -19.979 1.00 63.97 97 ASN A N 1
ATOM 773 C CA . ASN A 1 97 ? 15.755 -5.030 -19.515 1.00 63.97 97 ASN A CA 1
ATOM 774 C C . ASN A 1 97 ? 15.800 -5.177 -17.977 1.00 63.97 97 ASN A C 1
ATOM 776 O O . ASN A 1 97 ? 15.089 -5.997 -17.408 1.00 63.97 97 ASN A O 1
ATOM 780 N N . MET A 1 98 ? 16.575 -4.341 -17.280 1.00 54.88 98 MET A N 1
ATOM 781 C CA . MET A 1 98 ? 16.652 -4.262 -15.815 1.00 54.88 98 MET A CA 1
ATOM 782 C C . MET A 1 98 ? 15.463 -3.522 -15.187 1.00 54.88 98 MET A C 1
ATOM 784 O O . MET A 1 98 ? 15.379 -3.452 -13.963 1.00 54.88 98 MET A O 1
ATOM 788 N N . ASN A 1 99 ? 14.496 -3.049 -15.982 1.00 49.72 99 ASN A N 1
ATOM 789 C CA . ASN A 1 99 ? 13.227 -2.549 -15.453 1.00 49.72 99 ASN A CA 1
ATOM 790 C C . ASN A 1 99 ? 12.270 -3.637 -14.943 1.00 49.72 99 ASN A C 1
ATOM 792 O O . ASN A 1 99 ? 11.260 -3.285 -14.350 1.00 49.72 99 ASN A O 1
ATOM 796 N N . PHE A 1 100 ? 12.578 -4.930 -15.065 1.00 48.41 100 PHE A N 1
ATOM 797 C CA . PHE A 1 100 ? 11.820 -5.981 -14.380 1.00 48.41 100 PHE A CA 1
ATOM 798 C C . PHE A 1 100 ? 12.715 -7.173 -14.053 1.00 48.41 100 PHE A C 1
ATOM 800 O O . PHE A 1 100 ? 12.924 -8.053 -14.878 1.00 48.41 100 PHE A O 1
ATOM 807 N N . SER A 1 101 ? 13.241 -7.189 -12.829 1.00 40.72 101 SER A N 1
ATOM 808 C CA . SER A 1 101 ? 13.436 -8.385 -11.996 1.00 40.72 101 SER A CA 1
ATOM 809 C C . SER A 1 101 ? 14.440 -8.038 -10.901 1.00 40.72 101 SER A C 1
ATOM 811 O O . SER A 1 101 ? 15.626 -8.360 -10.992 1.00 40.72 101 SER A O 1
ATOM 813 N N . LYS A 1 102 ? 13.956 -7.435 -9.809 1.00 42.44 102 LYS A N 1
ATOM 814 C CA . LYS A 1 102 ? 14.618 -7.554 -8.503 1.00 42.44 102 LYS A CA 1
ATOM 815 C C . LYS A 1 102 ? 14.497 -9.013 -8.030 1.00 42.44 102 LYS A C 1
ATOM 817 O O . LYS A 1 102 ? 13.796 -9.313 -7.075 1.00 42.44 102 LYS A O 1
ATOM 822 N N . LYS A 1 103 ? 15.161 -9.942 -8.724 1.00 41.00 103 LYS A N 1
ATOM 823 C CA . LYS A 1 103 ? 15.566 -11.228 -8.151 1.00 41.00 103 LYS A CA 1
ATOM 824 C C . LYS A 1 103 ? 16.885 -10.964 -7.450 1.00 41.00 103 LYS A C 1
ATOM 826 O O . LYS A 1 103 ? 17.961 -11.168 -8.008 1.00 41.00 103 LYS A O 1
ATOM 831 N N . THR A 1 104 ? 16.782 -10.433 -6.240 1.00 36.59 104 THR A N 1
ATOM 832 C CA . THR A 1 104 ? 17.896 -10.395 -5.304 1.00 36.59 104 THR A CA 1
ATOM 833 C C . THR A 1 104 ? 18.290 -11.842 -5.040 1.00 36.59 104 THR A C 1
ATOM 835 O O . THR A 1 104 ? 17.492 -12.671 -4.607 1.00 36.59 104 THR A O 1
ATOM 838 N N . LYS A 1 105 ? 19.518 -12.155 -5.433 1.00 36.16 105 LYS A N 1
ATOM 839 C CA . LYS A 1 105 ? 20.185 -13.431 -5.233 1.00 36.16 105 LYS A CA 1
ATOM 840 C C . LYS A 1 105 ? 20.158 -13.753 -3.734 1.00 36.16 105 LYS A C 1
ATOM 842 O O . LYS A 1 105 ? 20.603 -12.933 -2.937 1.00 36.16 105 LYS A O 1
ATOM 847 N N . LYS A 1 106 ? 19.588 -14.914 -3.395 1.00 37.50 106 LYS A N 1
ATOM 848 C CA . LYS A 1 106 ? 19.554 -15.501 -2.051 1.00 37.50 106 LYS A CA 1
ATOM 849 C C . LYS A 1 106 ? 20.930 -15.384 -1.389 1.00 37.50 106 LYS A C 1
ATOM 851 O O . LYS A 1 106 ? 21.902 -15.941 -1.897 1.00 37.50 106 LYS A O 1
ATOM 856 N N . LEU A 1 107 ? 20.982 -14.651 -0.284 1.00 33.53 107 LEU A N 1
ATOM 857 C CA . LEU A 1 107 ? 21.894 -14.925 0.816 1.00 33.53 107 LEU A CA 1
ATOM 858 C C . LEU A 1 107 ? 21.055 -15.719 1.815 1.00 33.53 107 LEU A C 1
ATOM 860 O O . LEU A 1 107 ? 20.037 -15.224 2.298 1.00 33.53 107 LEU A O 1
ATOM 864 N N . ASP A 1 108 ? 21.422 -16.985 1.972 1.00 37.06 108 ASP A N 1
ATOM 865 C CA . ASP A 1 108 ? 20.795 -17.930 2.884 1.00 37.06 108 ASP A CA 1
ATOM 866 C C . ASP A 1 108 ? 20.944 -17.473 4.350 1.00 37.06 108 ASP A C 1
ATOM 868 O O . ASP A 1 108 ? 21.900 -16.788 4.713 1.00 37.06 108 ASP A O 1
ATOM 872 N N . ASP A 1 109 ? 19.974 -17.902 5.161 1.00 41.72 109 ASP A N 1
ATOM 873 C CA . ASP A 1 109 ? 19.955 -17.924 6.628 1.00 41.72 109 ASP A CA 1
ATOM 874 C C . ASP A 1 109 ? 19.803 -16.604 7.402 1.00 41.72 109 ASP A C 1
ATOM 876 O O . ASP A 1 109 ? 20.669 -16.197 8.169 1.00 41.72 109 ASP A O 1
ATOM 880 N N . ALA A 1 110 ? 18.604 -16.017 7.334 1.00 36.06 110 ALA A N 1
ATOM 881 C CA . ALA A 1 110 ? 17.898 -15.543 8.531 1.00 36.06 110 ALA A CA 1
ATOM 882 C C . ALA A 1 110 ? 16.427 -15.258 8.195 1.00 36.06 110 ALA A C 1
ATOM 884 O O . ALA A 1 110 ? 16.139 -14.351 7.425 1.00 36.06 110 ALA A O 1
ATOM 885 N N . ALA A 1 111 ? 15.518 -16.035 8.795 1.00 37.66 111 ALA A N 1
ATOM 886 C CA . ALA A 1 111 ? 14.073 -15.794 8.862 1.00 37.66 111 ALA A CA 1
ATOM 887 C C . ALA A 1 111 ? 13.408 -15.411 7.527 1.00 37.66 111 ALA A C 1
ATOM 889 O O . ALA A 1 111 ? 13.292 -14.235 7.197 1.00 37.66 111 ALA A O 1
ATOM 890 N N . ALA A 1 112 ? 12.912 -16.411 6.791 1.00 33.09 112 ALA A N 1
ATOM 891 C CA . ALA A 1 112 ? 12.009 -16.190 5.666 1.00 33.09 112 ALA A CA 1
ATOM 892 C C . ALA A 1 112 ? 10.896 -15.201 6.075 1.00 33.09 112 ALA A C 1
ATOM 894 O O . ALA A 1 112 ? 10.063 -15.561 6.914 1.00 33.09 112 ALA A O 1
ATOM 895 N N . PRO A 1 113 ? 10.857 -13.968 5.530 1.00 37.47 113 PRO A N 1
ATOM 896 C CA . PRO A 1 113 ? 9.631 -13.208 5.586 1.00 37.47 113 PRO A CA 1
ATOM 897 C C . PRO A 1 113 ? 8.681 -13.930 4.637 1.00 37.47 113 PRO A C 1
ATOM 899 O O . PRO A 1 113 ? 9.079 -14.283 3.523 1.00 37.47 113 PRO A O 1
ATOM 902 N N . GLU A 1 114 ? 7.469 -14.210 5.115 1.00 37.97 114 GLU A N 1
ATOM 903 C CA . GLU A 1 114 ? 6.350 -14.681 4.301 1.00 37.97 114 GLU A CA 1
ATOM 904 C C . GLU A 1 114 ? 6.460 -14.103 2.890 1.00 37.97 114 GLU A C 1
ATOM 906 O O . GLU A 1 114 ? 6.578 -12.884 2.721 1.00 37.97 114 GLU A O 1
ATOM 911 N N . GLU A 1 115 ? 6.456 -14.978 1.882 1.00 34.97 115 GLU A N 1
ATOM 912 C CA . GLU A 1 115 ? 6.190 -14.560 0.516 1.00 34.97 115 GLU A CA 1
ATOM 913 C C . GLU A 1 115 ? 4.981 -13.628 0.581 1.00 34.97 115 GLU A C 1
ATOM 915 O O . GLU A 1 115 ? 3.895 -14.035 0.998 1.00 34.97 115 GLU A O 1
ATOM 920 N N . LEU A 1 116 ? 5.205 -12.349 0.268 1.00 45.25 116 LEU A N 1
ATOM 921 C CA . LEU A 1 116 ? 4.163 -11.347 0.121 1.00 45.25 116 LEU A CA 1
ATOM 922 C C . LEU A 1 116 ? 3.274 -11.819 -1.033 1.00 45.25 116 LEU A C 1
ATOM 924 O O . LEU A 1 116 ? 3.434 -11.398 -2.177 1.00 45.25 116 LEU A O 1
ATOM 928 N N . ASN A 1 117 ? 2.345 -12.723 -0.733 1.00 49.38 117 ASN A N 1
ATOM 929 C CA . ASN A 1 117 ? 1.136 -12.891 -1.505 1.00 49.38 117 ASN A CA 1
ATOM 930 C C . ASN A 1 117 ? 0.469 -11.520 -1.455 1.00 49.38 117 ASN A C 1
ATOM 932 O O . ASN A 1 117 ? -0.085 -11.119 -0.432 1.00 49.38 117 ASN A O 1
ATOM 936 N N . LEU A 1 118 ? 0.630 -10.762 -2.541 1.00 63.25 118 LEU A N 1
ATOM 937 C CA . LEU A 1 118 ? -0.032 -9.487 -2.804 1.00 63.25 118 LEU A CA 1
ATOM 938 C C . LEU A 1 118 ? -1.526 -9.762 -3.030 1.00 63.25 118 LEU A C 1
ATOM 940 O O . LEU A 1 118 ? -2.055 -9.551 -4.117 1.00 63.25 118 LEU A O 1
ATOM 944 N N . ASP A 1 119 ? -2.184 -10.316 -2.018 1.00 84.75 119 ASP A N 1
ATOM 945 C CA . ASP A 1 119 ? -3.572 -10.732 -2.064 1.00 84.75 119 ASP A CA 1
ATOM 946 C C . ASP A 1 119 ? -4.411 -9.731 -1.276 1.00 84.75 119 ASP A C 1
ATOM 948 O O . ASP A 1 119 ? -4.428 -9.706 -0.043 1.00 84.75 119 ASP A O 1
ATOM 952 N N . TYR A 1 120 ? -5.117 -8.879 -2.014 1.00 90.44 120 TYR A N 1
ATOM 953 C CA . TYR A 1 120 ? -6.028 -7.908 -1.426 1.00 90.44 120 TYR A CA 1
ATOM 954 C C . TYR A 1 120 ? -7.163 -8.585 -0.639 1.00 90.44 120 TYR A C 1
ATOM 956 O O . TYR A 1 120 ? -7.671 -7.995 0.314 1.00 90.44 120 TYR A O 1
ATOM 964 N N . GLN A 1 121 ? -7.554 -9.821 -0.981 1.00 92.06 121 GLN A N 1
ATOM 965 C CA . GLN A 1 121 ? -8.604 -10.553 -0.268 1.00 92.06 121 GLN A CA 1
ATOM 966 C C . GLN A 1 121 ? -8.148 -10.939 1.139 1.00 92.06 121 GLN A C 1
ATOM 968 O O . GLN A 1 121 ? -8.936 -10.868 2.087 1.00 92.06 121 GLN A O 1
ATOM 973 N N . LEU A 1 122 ? -6.865 -11.280 1.294 1.00 93.00 122 LEU A N 1
ATOM 974 C CA . LEU A 1 122 ? -6.268 -11.564 2.595 1.00 93.00 122 LEU A CA 1
ATOM 975 C C . LEU A 1 122 ? -6.286 -10.324 3.496 1.00 93.00 122 LEU A C 1
ATOM 977 O O . LEU A 1 122 ? -6.623 -10.436 4.674 1.00 93.00 122 LEU A O 1
ATOM 981 N N . GLU A 1 123 ? -5.984 -9.143 2.953 1.00 93.38 123 GLU A N 1
ATOM 982 C CA . GLU A 1 123 ? -6.039 -7.887 3.712 1.00 93.38 123 GLU A CA 1
ATOM 983 C C . GLU A 1 123 ? -7.474 -7.506 4.109 1.00 93.38 123 GLU A C 1
ATOM 985 O O . GLU A 1 123 ? -7.713 -7.119 5.255 1.00 93.38 123 GLU A O 1
ATOM 990 N N . VAL A 1 124 ? -8.468 -7.732 3.240 1.00 95.94 124 VAL A N 1
ATOM 991 C CA . VAL A 1 124 ? -9.887 -7.580 3.623 1.00 95.94 124 VAL A CA 1
ATOM 992 C C . VAL A 1 124 ? -10.256 -8.542 4.757 1.00 95.94 124 VAL A C 1
ATOM 994 O O . VAL A 1 124 ? -10.907 -8.138 5.723 1.00 95.94 124 VAL A O 1
ATOM 997 N N . ALA A 1 125 ? -9.832 -9.807 4.685 1.00 95.75 125 ALA A N 1
ATOM 998 C CA . ALA A 1 125 ? -10.102 -10.793 5.732 1.00 95.75 125 ALA A CA 1
ATOM 999 C C . ALA A 1 125 ? -9.431 -10.420 7.067 1.00 95.75 125 ALA A C 1
ATOM 1001 O O . ALA A 1 125 ? -10.061 -10.519 8.125 1.00 95.75 125 ALA A O 1
ATOM 1002 N N . ARG A 1 126 ? -8.183 -9.935 7.026 1.00 95.50 126 ARG A N 1
ATOM 1003 C CA . ARG A 1 126 ? -7.461 -9.406 8.195 1.00 95.50 126 ARG A CA 1
ATOM 1004 C C . ARG A 1 126 ? -8.186 -8.206 8.800 1.00 95.50 126 ARG A C 1
ATOM 1006 O O . ARG A 1 126 ? -8.407 -8.193 10.009 1.00 95.50 126 ARG A O 1
ATOM 1013 N N . GLY A 1 127 ? -8.631 -7.255 7.980 1.00 96.62 127 GLY A N 1
ATOM 1014 C CA . GLY A 1 127 ? -9.404 -6.105 8.447 1.00 96.62 127 GLY A CA 1
ATOM 1015 C C . GLY A 1 127 ? -10.729 -6.507 9.106 1.00 96.62 127 GLY A C 1
ATOM 1016 O O . GLY A 1 127 ? -11.043 -6.030 10.194 1.00 96.62 127 GLY A O 1
ATOM 1017 N N . LYS A 1 128 ? -11.470 -7.468 8.534 1.00 97.31 128 LYS A N 1
ATOM 1018 C CA . LYS A 1 128 ? -12.703 -8.009 9.146 1.00 97.31 128 LYS A CA 1
ATOM 1019 C C . LYS A 1 128 ? -12.439 -8.653 10.507 1.00 97.31 128 LYS A C 1
ATOM 1021 O O . LYS A 1 128 ? -13.214 -8.464 11.444 1.00 97.31 128 LYS A O 1
ATOM 1026 N N . ARG A 1 129 ? -11.328 -9.381 10.636 1.00 97.38 129 ARG A N 1
ATOM 1027 C CA . ARG A 1 129 ? -10.901 -9.950 11.917 1.00 97.38 129 ARG A CA 1
ATOM 1028 C C . ARG A 1 129 ? -10.594 -8.849 12.938 1.00 97.38 129 ARG A C 1
ATOM 1030 O O . ARG A 1 129 ? -11.143 -8.893 14.033 1.00 97.38 129 ARG A O 1
ATOM 1037 N N . LEU A 1 130 ? -9.802 -7.840 12.575 1.00 96.94 130 LEU A N 1
ATOM 1038 C CA . LEU A 1 130 ? -9.488 -6.704 13.457 1.00 96.94 130 LEU A CA 1
ATOM 1039 C C . LEU A 1 130 ? -10.748 -5.947 13.893 1.00 96.94 130 LEU A C 1
ATOM 1041 O O . LEU A 1 130 ? -10.875 -5.572 15.058 1.00 96.94 130 LEU A O 1
ATOM 1045 N N . MET A 1 131 ? -11.715 -5.791 12.988 1.00 96.38 131 MET A N 1
ATOM 1046 C CA . MET A 1 131 ? -13.016 -5.201 13.296 1.00 96.38 131 MET A CA 1
ATOM 1047 C C . MET A 1 131 ? -13.773 -6.018 14.356 1.00 96.38 131 MET A C 1
ATOM 1049 O O . MET A 1 131 ? -14.312 -5.434 15.293 1.00 96.38 131 MET A O 1
ATOM 1053 N N . SER A 1 132 ? -13.758 -7.355 14.268 1.00 96.38 132 SER A N 1
ATOM 1054 C CA . SER A 1 132 ? -14.365 -8.234 15.287 1.00 96.38 132 SER A CA 1
ATOM 1055 C C . SER A 1 132 ? -13.645 -8.202 16.642 1.00 96.38 132 SER A C 1
ATOM 1057 O O . SER A 1 132 ? -14.266 -8.421 17.677 1.00 96.38 132 SER A O 1
ATOM 1059 N N . GLU A 1 133 ? -12.350 -7.877 16.643 1.00 97.00 133 GLU A N 1
ATOM 1060 C CA . GLU A 1 133 ? -11.525 -7.698 17.844 1.00 97.00 133 GLU A CA 1
ATOM 1061 C C . GLU A 1 133 ? -11.676 -6.285 18.457 1.00 97.00 133 GLU A C 1
ATOM 1063 O O . GLU A 1 133 ? -11.043 -5.980 19.466 1.00 97.00 133 GLU A O 1
ATOM 1068 N N . GLY A 1 134 ? -12.489 -5.403 17.858 1.00 95.75 134 GLY A N 1
ATOM 1069 C CA . GLY A 1 134 ? -12.666 -4.012 18.297 1.00 95.75 134 GLY A CA 1
ATOM 1070 C C . GLY A 1 134 ? -11.521 -3.070 17.899 1.00 95.75 134 GLY A C 1
ATOM 1071 O O . GLY A 1 134 ? -11.510 -1.901 18.283 1.00 95.75 134 GLY A O 1
ATOM 1072 N N . ARG A 1 135 ? -10.563 -3.539 17.092 1.00 96.56 135 ARG A N 1
ATOM 1073 C CA . ARG A 1 135 ? -9.397 -2.775 16.613 1.00 96.56 135 ARG A CA 1
ATOM 1074 C C . ARG A 1 135 ? -9.740 -2.022 15.328 1.00 96.56 135 ARG A C 1
ATOM 1076 O O . ARG A 1 135 ? -9.198 -2.282 14.257 1.00 96.56 135 ARG A O 1
ATOM 1083 N N . LEU A 1 136 ? -10.683 -1.088 15.434 1.00 96.69 136 LEU A N 1
ATOM 1084 C CA . LEU A 1 136 ? -11.360 -0.489 14.276 1.00 96.69 136 LEU A CA 1
ATOM 1085 C C . LEU A 1 136 ? -10.447 0.375 13.393 1.00 96.69 136 LEU A C 1
ATOM 1087 O O . LEU A 1 136 ? -10.552 0.315 12.173 1.00 96.69 136 LEU A O 1
ATOM 1091 N N . LYS A 1 137 ? -9.531 1.156 13.980 1.00 95.19 137 LYS A N 1
ATOM 1092 C CA . LYS A 1 137 ? -8.592 1.986 13.200 1.00 95.19 137 LYS A CA 1
ATOM 1093 C C . LYS A 1 137 ? -7.651 1.132 12.355 1.00 95.19 137 LYS A C 1
ATOM 1095 O O . LYS A 1 137 ? -7.483 1.381 11.170 1.00 95.19 137 LYS A O 1
ATOM 1100 N N . GLU A 1 138 ? -7.119 0.071 12.950 1.00 95.69 138 GLU A N 1
ATOM 1101 C CA . GLU A 1 138 ? -6.259 -0.870 12.238 1.00 95.69 138 GLU A CA 1
ATOM 1102 C C . GLU A 1 138 ? -7.028 -1.645 11.164 1.00 95.69 138 GLU A C 1
ATOM 1104 O O . GLU A 1 138 ? -6.490 -1.921 10.097 1.00 95.69 138 GLU A O 1
ATOM 1109 N N . ALA A 1 139 ? -8.304 -1.964 11.409 1.00 96.62 139 ALA A N 1
ATOM 1110 C CA . ALA A 1 139 ? -9.161 -2.557 10.389 1.00 96.62 139 ALA A CA 1
ATOM 1111 C C . ALA A 1 139 ? -9.299 -1.638 9.163 1.00 96.62 139 ALA A C 1
ATOM 1113 O O . ALA A 1 139 ? -9.171 -2.112 8.034 1.00 96.62 139 ALA A O 1
ATOM 1114 N N . VAL A 1 140 ? -9.490 -0.329 9.377 1.00 96.75 140 VAL A N 1
ATOM 1115 C CA . VAL A 1 140 ? -9.551 0.670 8.296 1.00 96.75 140 VAL A CA 1
ATOM 1116 C C . VAL A 1 140 ? -8.244 0.721 7.499 1.00 96.75 140 VAL A C 1
ATOM 1118 O O . VAL A 1 140 ? -8.299 0.720 6.267 1.00 96.75 140 VAL A O 1
ATOM 1121 N N . ASP A 1 141 ? -7.089 0.689 8.167 1.00 94.06 141 ASP A N 1
ATOM 1122 C CA . ASP A 1 141 ? -5.783 0.635 7.495 1.00 94.06 141 ASP A CA 1
ATOM 1123 C C . ASP A 1 141 ? -5.640 -0.624 6.623 1.00 94.06 141 ASP A C 1
ATOM 1125 O O . ASP A 1 141 ? -5.173 -0.546 5.483 1.00 94.06 141 ASP A O 1
ATOM 1129 N N . MET A 1 142 ? -6.093 -1.787 7.107 1.00 95.06 142 MET A N 1
ATOM 1130 C CA . MET A 1 142 ? -6.078 -3.024 6.311 1.00 95.06 142 MET A CA 1
ATOM 1131 C C . MET A 1 142 ? -7.012 -2.939 5.098 1.00 95.06 142 MET A C 1
ATOM 1133 O O . MET A 1 142 ? -6.657 -3.397 4.010 1.00 95.06 142 MET A O 1
ATOM 1137 N N . PHE A 1 143 ? -8.179 -2.302 5.235 1.00 96.50 143 PHE A N 1
ATOM 1138 C CA . PHE A 1 143 ? -9.088 -2.092 4.105 1.00 96.50 143 PHE A CA 1
ATOM 1139 C C . PHE A 1 143 ? -8.490 -1.160 3.045 1.00 96.50 143 PHE A C 1
ATOM 1141 O O . PHE A 1 143 ? -8.621 -1.438 1.852 1.00 96.50 143 PHE A O 1
ATOM 1148 N N . LEU A 1 144 ? -7.790 -0.094 3.444 1.00 94.88 144 LEU A N 1
ATOM 1149 C CA . LEU A 1 144 ? -7.060 0.759 2.500 1.00 94.88 144 LEU A CA 1
ATOM 1150 C C . LEU A 1 144 ? -5.916 0.009 1.816 1.00 94.88 144 LEU A C 1
ATOM 1152 O O . LEU A 1 144 ? -5.777 0.084 0.594 1.00 94.88 144 LEU A O 1
ATOM 1156 N N . ASN A 1 145 ? -5.139 -0.770 2.569 1.00 92.88 145 ASN A N 1
ATOM 1157 C CA . ASN A 1 145 ? -4.078 -1.593 1.994 1.00 92.88 145 ASN A CA 1
ATOM 1158 C C . ASN A 1 145 ? -4.616 -2.586 0.961 1.00 92.88 145 ASN A C 1
ATOM 1160 O O . ASN A 1 145 ? -3.996 -2.753 -0.090 1.00 92.88 145 ASN A O 1
ATOM 1164 N N . ALA A 1 146 ? -5.787 -3.186 1.193 1.00 94.50 146 ALA A N 1
ATOM 1165 C CA . ALA A 1 146 ? -6.438 -4.034 0.199 1.00 94.50 146 ALA A CA 1
ATOM 1166 C C . ALA A 1 146 ? -6.717 -3.278 -1.113 1.00 94.50 146 ALA A C 1
ATOM 1168 O O . ALA A 1 146 ? -6.435 -3.796 -2.194 1.00 94.50 146 ALA A O 1
ATOM 1169 N N . VAL A 1 147 ? -7.204 -2.035 -1.041 1.00 94.81 147 VAL A N 1
ATOM 1170 C CA . VAL A 1 147 ? -7.430 -1.195 -2.230 1.00 94.81 147 VAL A CA 1
ATOM 1171 C C . VAL A 1 147 ? -6.128 -0.940 -2.988 1.00 94.81 147 VAL A C 1
ATOM 1173 O O . VAL A 1 147 ? -6.087 -1.058 -4.215 1.00 94.81 147 VAL A O 1
ATOM 1176 N N . TRP A 1 148 ? -5.043 -0.638 -2.278 1.00 93.56 148 TRP A N 1
ATOM 1177 C CA . TRP A 1 148 ? -3.752 -0.395 -2.916 1.00 93.56 148 TRP A CA 1
ATOM 1178 C C . TRP A 1 148 ? -3.150 -1.646 -3.550 1.00 93.56 148 TRP A C 1
ATOM 1180 O O . TRP A 1 148 ? -2.638 -1.580 -4.670 1.00 93.56 148 TRP A O 1
ATOM 1190 N N . LEU A 1 149 ? -3.264 -2.793 -2.883 1.00 91.31 149 LEU A N 1
ATOM 1191 C CA . LEU A 1 149 ? -2.852 -4.082 -3.433 1.00 91.31 149 LEU A CA 1
ATOM 1192 C C . LEU A 1 149 ? -3.660 -4.451 -4.677 1.00 91.31 149 LEU A C 1
ATOM 1194 O O . LEU A 1 149 ? -3.083 -4.921 -5.655 1.00 91.31 149 LEU A O 1
ATOM 1198 N N . TYR A 1 150 ? -4.965 -4.179 -4.681 1.00 91.88 150 TYR A N 1
ATOM 1199 C CA . TYR A 1 150 ? -5.828 -4.412 -5.835 1.00 91.88 150 TYR A CA 1
ATOM 1200 C C . TYR A 1 150 ? -5.397 -3.603 -7.063 1.00 91.88 150 TYR A C 1
ATOM 1202 O O . TYR A 1 150 ? -5.215 -4.154 -8.150 1.00 91.88 150 TYR A O 1
ATOM 1210 N N . LEU A 1 151 ? -5.160 -2.302 -6.881 1.00 91.06 151 LEU A N 1
ATOM 1211 C CA . LEU A 1 151 ? -4.696 -1.411 -7.950 1.00 91.06 151 LEU A CA 1
ATOM 1212 C C . LEU A 1 151 ? -3.283 -1.764 -8.432 1.00 91.06 151 LEU A C 1
ATOM 1214 O O . LEU A 1 151 ? -2.971 -1.619 -9.617 1.00 91.06 151 LEU A O 1
ATOM 1218 N N . SER A 1 152 ? -2.448 -2.284 -7.531 1.00 88.81 152 SER A N 1
ATOM 1219 C CA . SER A 1 152 ? -1.149 -2.859 -7.880 1.00 88.81 152 SER A CA 1
ATOM 1220 C C . SER A 1 152 ? -1.278 -4.111 -8.735 1.00 88.81 152 SER A C 1
ATOM 1222 O O . SER A 1 152 ? -0.622 -4.216 -9.770 1.00 88.81 152 SER A O 1
ATOM 1224 N N . GLY A 1 153 ? -2.183 -5.022 -8.369 1.00 85.69 153 GLY A N 1
ATOM 1225 C CA . GLY A 1 153 ? -2.497 -6.215 -9.157 1.00 85.69 153 GLY A CA 1
ATOM 1226 C C . GLY A 1 153 ? -3.012 -5.881 -10.561 1.00 85.69 153 GLY A C 1
ATOM 1227 O O . GLY A 1 153 ? -2.641 -6.548 -11.524 1.00 85.69 153 GLY A O 1
ATOM 1228 N N . LYS A 1 154 ? -3.786 -4.795 -10.706 1.00 85.06 154 LYS A N 1
ATOM 1229 C CA . LYS A 1 154 ? -4.245 -4.268 -12.006 1.00 85.06 154 LYS A CA 1
ATOM 1230 C C . LYS A 1 154 ? -3.172 -3.509 -12.801 1.00 85.06 154 LYS A C 1
ATOM 1232 O O . LYS A 1 154 ? -3.442 -3.075 -13.916 1.00 85.06 154 LYS A O 1
ATOM 1237 N N . SER A 1 155 ? -1.951 -3.368 -12.275 1.00 83.12 155 SER A N 1
ATOM 1238 C CA . SER A 1 155 ? -0.863 -2.574 -12.876 1.00 83.12 155 SER A CA 1
ATOM 1239 C C . SER A 1 155 ? -1.188 -1.084 -13.069 1.00 83.12 155 SER A C 1
ATOM 1241 O O . SER A 1 155 ? -0.509 -0.393 -13.826 1.00 83.12 155 SER A O 1
ATOM 1243 N N . GLU A 1 156 ? -2.196 -0.566 -12.366 1.00 84.19 156 GLU A N 1
ATOM 1244 C CA . GLU A 1 156 ? -2.602 0.845 -12.435 1.00 84.19 156 GLU A CA 1
ATOM 1245 C C . GLU A 1 156 ? -1.781 1.716 -11.474 1.00 84.19 156 GLU A C 1
ATOM 1247 O O . GLU A 1 156 ? -1.592 2.912 -11.702 1.00 84.19 156 GLU A O 1
ATOM 1252 N N . LEU A 1 157 ? -1.232 1.109 -10.418 1.00 83.75 157 LEU A N 1
ATOM 1253 C CA . LEU A 1 157 ? -0.373 1.773 -9.447 1.00 83.75 157 LEU A CA 1
ATOM 1254 C C . LEU A 1 157 ? 0.758 0.835 -9.006 1.00 83.75 157 LEU A C 1
ATOM 1256 O O . LEU A 1 157 ? 0.472 -0.190 -8.405 1.00 83.75 157 LEU A O 1
ATOM 1260 N N . PRO A 1 158 ? 2.047 1.171 -9.188 1.00 77.81 158 PRO A N 1
ATOM 1261 C CA . PRO A 1 158 ? 3.116 0.406 -8.556 1.00 77.81 158 PRO A CA 1
ATOM 1262 C C . PRO A 1 158 ? 3.081 0.680 -7.048 1.00 77.81 158 PRO A C 1
ATOM 1264 O O . PRO A 1 158 ? 3.582 1.725 -6.602 1.00 77.81 158 PRO A O 1
ATOM 1267 N N . TYR A 1 159 ? 2.437 -0.215 -6.294 1.00 72.31 159 TYR A N 1
ATOM 1268 C CA . TYR A 1 159 ? 2.303 -0.096 -4.846 1.00 72.31 159 TYR A CA 1
ATOM 1269 C C . TYR A 1 159 ? 3.646 -0.315 -4.156 1.00 72.31 159 TYR A C 1
ATOM 1271 O O . TYR A 1 159 ? 4.399 -1.235 -4.474 1.00 72.31 159 TYR A O 1
ATOM 1279 N N . ASP A 1 160 ? 3.927 0.564 -3.204 1.00 76.88 160 ASP A N 1
ATOM 1280 C CA . ASP A 1 160 ? 5.111 0.548 -2.364 1.00 76.88 160 ASP A CA 1
ATOM 1281 C C . ASP A 1 160 ? 4.663 0.950 -0.958 1.00 76.88 160 ASP A C 1
ATOM 1283 O O . ASP A 1 160 ? 4.080 2.022 -0.791 1.00 76.88 160 ASP A O 1
ATOM 1287 N N . LYS A 1 161 ? 4.925 0.097 0.040 1.00 73.94 161 LYS A N 1
ATOM 1288 C CA . LYS A 1 161 ? 4.543 0.341 1.441 1.00 73.94 161 LYS A CA 1
ATOM 1289 C C . LYS A 1 161 ? 5.170 1.612 2.018 1.00 73.94 161 LYS A C 1
ATOM 1291 O O . LYS A 1 161 ? 4.670 2.123 3.011 1.00 73.94 161 LYS A O 1
ATOM 1296 N N . ALA A 1 162 ? 6.254 2.115 1.427 1.00 76.56 162 ALA A N 1
ATOM 1297 C CA . ALA A 1 162 ? 6.885 3.358 1.860 1.00 76.56 162 ALA A CA 1
ATOM 1298 C C . ALA A 1 162 ? 6.114 4.622 1.432 1.00 76.56 162 ALA A C 1
ATOM 1300 O O . ALA A 1 162 ? 6.457 5.716 1.877 1.00 76.56 162 ALA A O 1
ATOM 1301 N N . ARG A 1 163 ? 5.105 4.501 0.558 1.00 82.31 163 ARG A N 1
ATOM 1302 C CA . ARG A 1 163 ? 4.338 5.647 0.055 1.00 82.31 163 ARG A CA 1
ATOM 1303 C C . ARG A 1 163 ? 3.136 5.966 0.920 1.00 82.31 163 ARG A C 1
ATOM 1305 O O . ARG A 1 163 ? 2.485 5.080 1.463 1.00 82.31 163 ARG A O 1
ATOM 1312 N N . THR A 1 164 ? 2.802 7.249 0.963 1.00 85.81 164 THR A N 1
ATOM 1313 C CA . THR A 1 164 ? 1.596 7.724 1.650 1.00 85.81 164 THR A CA 1
ATOM 1314 C C . THR A 1 164 ? 0.343 7.542 0.787 1.00 85.81 164 THR A C 1
ATOM 1316 O O . THR A 1 164 ? 0.414 7.524 -0.447 1.00 85.81 164 THR A O 1
ATOM 1319 N N . ASP A 1 165 ? -0.833 7.482 1.417 1.00 87.38 165 ASP A N 1
ATOM 1320 C CA . ASP A 1 165 ? -2.120 7.388 0.709 1.00 87.38 165 ASP A CA 1
ATOM 1321 C C . ASP A 1 165 ? -2.329 8.555 -0.269 1.00 87.38 165 ASP A C 1
ATOM 1323 O O . ASP A 1 165 ? -2.806 8.379 -1.394 1.00 87.38 165 ASP A O 1
ATOM 1327 N N . ARG A 1 166 ? -1.887 9.758 0.116 1.00 86.38 166 ARG A N 1
ATOM 1328 C CA . ARG A 1 166 ? -1.930 10.957 -0.735 1.00 86.38 166 ARG A CA 1
ATOM 1329 C C . ARG A 1 166 ? -1.045 10.835 -1.968 1.00 86.38 166 ARG A C 1
ATOM 1331 O O . ARG A 1 166 ? -1.449 11.253 -3.055 1.00 86.38 166 ARG A O 1
ATOM 1338 N N . GLU A 1 167 ? 0.151 10.272 -1.820 1.00 86.50 167 GLU A N 1
ATOM 1339 C CA . GLU A 1 167 ? 1.040 10.008 -2.954 1.00 86.50 167 GLU A CA 1
ATOM 1340 C C . GLU A 1 167 ? 0.419 8.984 -3.906 1.00 86.50 167 GLU A C 1
ATOM 1342 O O . GLU A 1 167 ? 0.453 9.192 -5.122 1.00 86.50 167 GLU A O 1
ATOM 1347 N N . CYS A 1 168 ? -0.201 7.930 -3.369 1.00 88.19 168 CYS A N 1
ATOM 1348 C CA . CYS A 1 168 ? -0.913 6.923 -4.154 1.00 88.19 168 CYS A CA 1
ATOM 1349 C C . CYS A 1 168 ? -2.078 7.544 -4.938 1.00 88.19 168 CYS A C 1
ATOM 1351 O O . CYS A 1 168 ? -2.138 7.397 -6.161 1.00 88.19 168 CYS A O 1
ATOM 1353 N N . LEU A 1 169 ? -2.930 8.336 -4.279 1.00 90.75 169 LEU A N 1
ATOM 1354 C CA . LEU A 1 169 ? -4.016 9.076 -4.931 1.00 90.75 169 LEU A CA 1
ATOM 1355 C C . LEU A 1 169 ? -3.515 10.017 -6.030 1.00 90.75 169 LEU A C 1
ATOM 1357 O O . LEU A 1 169 ? -4.110 10.085 -7.104 1.00 90.75 169 LEU A O 1
ATOM 1361 N N . SER A 1 170 ? -2.422 10.747 -5.790 1.00 89.81 170 SER A N 1
ATOM 1362 C CA . SER A 1 170 ? -1.924 11.749 -6.742 1.00 89.81 170 SER A CA 1
ATOM 1363 C C . SER A 1 170 ? -1.589 11.167 -8.121 1.00 89.81 170 SER A C 1
ATOM 1365 O O . SER A 1 170 ? -1.754 11.860 -9.126 1.00 89.81 170 SER A O 1
ATOM 1367 N N . ARG A 1 171 ? -1.176 9.893 -8.171 1.00 88.38 171 ARG A N 1
ATOM 1368 C CA . ARG A 1 171 ? -0.828 9.165 -9.401 1.00 88.38 171 ARG A CA 1
ATOM 1369 C C . ARG A 1 171 ? -2.039 8.669 -10.183 1.00 88.38 171 ARG A C 1
ATOM 1371 O O . ARG A 1 171 ? -1.909 8.392 -11.367 1.00 88.38 171 ARG A O 1
ATOM 1378 N N . LEU A 1 172 ? -3.196 8.586 -9.535 1.00 89.50 172 LEU A N 1
ATOM 1379 C CA . LEU A 1 172 ? -4.449 8.116 -10.125 1.00 89.50 172 LEU A CA 1
ATOM 1380 C C . LEU A 1 172 ? -5.334 9.277 -10.602 1.00 89.50 172 LEU A C 1
ATOM 1382 O O . LEU A 1 172 ? -6.481 9.072 -10.999 1.00 89.50 172 LEU A O 1
ATOM 1386 N N . LYS A 1 173 ? -4.824 10.517 -10.573 1.00 88.88 173 LYS A N 1
ATOM 1387 C CA . LYS A 1 173 ? -5.546 11.690 -11.074 1.00 88.88 173 LYS A CA 1
ATOM 1388 C C . LYS A 1 173 ? -5.874 11.527 -12.558 1.00 88.88 173 LYS A C 1
ATOM 1390 O O . LYS A 1 173 ? -4.988 11.310 -13.377 1.00 88.88 173 LYS A O 1
ATOM 1395 N N . GLY A 1 174 ? -7.150 11.702 -12.891 1.00 86.19 174 GLY A N 1
ATOM 1396 C CA . GLY A 1 174 ? -7.658 11.589 -14.261 1.00 86.19 174 GLY A CA 1
ATOM 1397 C C . GLY A 1 174 ? -8.192 10.204 -14.628 1.00 86.19 174 GLY A C 1
ATOM 1398 O O . GLY A 1 174 ? -8.751 10.059 -15.710 1.00 86.19 174 GLY A O 1
ATOM 1399 N N . VAL A 1 175 ? -8.082 9.210 -13.740 1.00 89.12 175 VAL A N 1
ATOM 1400 C CA . VAL A 1 175 ? -8.717 7.901 -13.935 1.00 89.12 175 VAL A CA 1
ATOM 1401 C C . VAL A 1 175 ? -10.196 7.966 -13.533 1.00 89.12 175 VAL A C 1
ATOM 1403 O O . VAL A 1 175 ? -10.556 8.668 -12.588 1.00 89.12 175 VAL A O 1
ATOM 1406 N N . GLU A 1 176 ? -11.068 7.235 -14.231 1.00 90.38 176 GLU A N 1
ATOM 1407 C CA . GLU A 1 176 ? -12.530 7.299 -14.059 1.00 90.38 176 GLU A CA 1
ATOM 1408 C C . GLU A 1 176 ? -12.982 7.065 -12.608 1.00 90.38 176 GLU A C 1
ATOM 1410 O O . GLU A 1 176 ? -13.848 7.770 -12.089 1.00 90.38 176 GLU A O 1
ATOM 1415 N N . TYR A 1 177 ? -12.366 6.107 -11.916 1.00 89.44 177 TYR A N 1
ATOM 1416 C CA . TYR A 1 177 ? -12.733 5.752 -10.546 1.00 89.44 177 TYR A CA 1
ATOM 1417 C C . TYR A 1 177 ? -12.099 6.662 -9.476 1.00 89.44 177 TYR A C 1
ATOM 1419 O O . TYR A 1 177 ? -12.416 6.509 -8.291 1.00 89.44 177 TYR A O 1
ATOM 1427 N N . TYR A 1 178 ? -11.241 7.618 -9.859 1.00 92.19 178 TYR A N 1
ATOM 1428 C CA . TYR A 1 178 ? -10.532 8.515 -8.937 1.00 92.19 178 TYR A CA 1
ATOM 1429 C C . TYR A 1 178 ? -11.459 9.237 -7.943 1.00 92.19 178 TYR A C 1
ATOM 1431 O O . TYR A 1 178 ? -11.162 9.198 -6.750 1.00 92.19 178 TYR A O 1
ATOM 1439 N N . PRO A 1 179 ? -12.605 9.833 -8.344 1.00 93.31 179 PRO A N 1
ATOM 1440 C CA . PRO A 1 179 ? -13.459 10.564 -7.404 1.00 93.31 179 PRO A CA 1
ATOM 1441 C C . PRO A 1 179 ? -14.053 9.678 -6.304 1.00 93.31 179 PRO A C 1
ATOM 1443 O O . PRO A 1 179 ? -14.306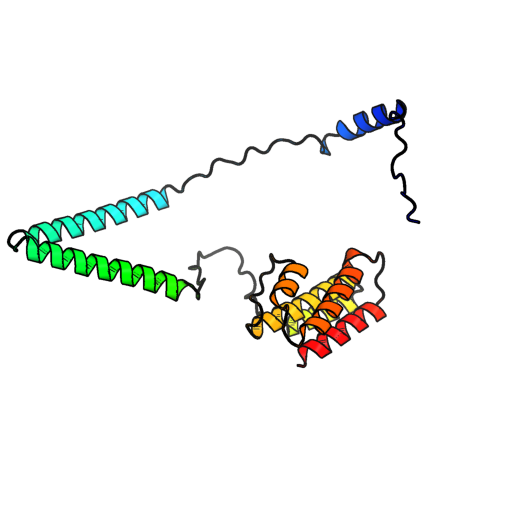 10.144 -5.194 1.00 93.31 179 PRO A O 1
ATOM 1446 N N . ASN A 1 180 ? -14.297 8.400 -6.605 1.00 93.38 180 ASN A N 1
ATOM 1447 C CA . ASN A 1 180 ? -14.797 7.446 -5.619 1.00 93.38 180 ASN A CA 1
ATOM 1448 C C . ASN A 1 180 ? -13.673 6.986 -4.691 1.00 93.38 180 ASN A C 1
ATOM 1450 O O . ASN A 1 180 ? -13.864 6.949 -3.478 1.00 93.38 180 ASN A O 1
ATOM 1454 N N . LEU A 1 181 ? -12.497 6.703 -5.250 1.00 94.88 181 LEU A N 1
ATOM 1455 C CA . LEU A 1 181 ? -11.318 6.319 -4.483 1.00 94.88 181 LEU A CA 1
ATOM 1456 C C . LEU A 1 181 ? -10.860 7.436 -3.533 1.00 94.88 181 LEU A C 1
ATOM 1458 O O . LEU A 1 181 ? -10.599 7.175 -2.363 1.00 94.88 181 LEU A O 1
ATOM 1462 N N . GLU A 1 182 ? -10.849 8.690 -3.991 1.00 95.25 182 GLU A N 1
ATOM 1463 C CA . GLU A 1 182 ? -10.526 9.850 -3.153 1.00 95.25 182 GLU A CA 1
ATOM 1464 C C . GLU A 1 182 ? -11.471 9.958 -1.946 1.00 95.25 182 GLU A C 1
ATOM 1466 O O . GLU A 1 182 ? -11.023 10.250 -0.837 1.00 95.25 182 GLU A O 1
ATOM 1471 N N . LYS A 1 183 ? -12.773 9.692 -2.129 1.00 94.75 183 LYS A N 1
ATOM 1472 C CA . LYS A 1 183 ? -13.741 9.689 -1.021 1.00 94.75 183 LYS A CA 1
ATOM 1473 C C . LYS A 1 183 ? -13.442 8.591 -0.005 1.00 94.75 183 LYS A C 1
ATOM 1475 O O . LYS A 1 183 ? -13.488 8.880 1.187 1.00 94.75 183 LYS A O 1
ATOM 1480 N N . ILE A 1 184 ? -13.133 7.376 -0.465 1.00 95.62 184 ILE A N 1
ATOM 1481 C CA . ILE A 1 184 ? -12.778 6.248 0.412 1.00 95.62 184 ILE A CA 1
ATOM 1482 C C . ILE A 1 184 ? -11.553 6.618 1.248 1.00 95.62 184 ILE A C 1
ATOM 1484 O O . ILE A 1 184 ? -11.620 6.590 2.472 1.00 95.62 184 ILE A O 1
ATOM 1488 N N . VAL A 1 185 ? -10.477 7.061 0.595 1.00 95.62 185 VAL A N 1
ATOM 1489 C CA . VAL A 1 185 ? -9.226 7.426 1.271 1.00 95.62 185 VAL A CA 1
ATOM 1490 C C . VAL A 1 185 ? -9.433 8.558 2.269 1.00 95.62 185 VAL A C 1
ATOM 1492 O O . VAL A 1 185 ? -9.016 8.435 3.414 1.00 95.62 185 VAL A O 1
ATOM 1495 N N . ARG A 1 186 ? -10.134 9.636 1.894 1.00 94.69 186 ARG A N 1
ATOM 1496 C CA . ARG A 1 186 ? -10.408 10.742 2.828 1.00 94.69 186 ARG A CA 1
ATOM 1497 C C . ARG A 1 186 ? -11.211 10.293 4.045 1.00 94.69 186 ARG A C 1
ATOM 1499 O O . ARG A 1 186 ? -10.935 10.749 5.150 1.00 94.69 186 ARG A O 1
ATOM 1506 N N . GLN A 1 187 ? -12.220 9.442 3.859 1.00 94.62 187 GLN A N 1
ATOM 1507 C CA . GLN A 1 187 ? -13.018 8.937 4.977 1.00 94.62 187 GLN A CA 1
ATOM 1508 C C . GLN A 1 187 ? -12.188 8.057 5.909 1.00 94.62 187 GLN A C 1
ATOM 1510 O O . GLN A 1 187 ? -12.285 8.209 7.126 1.00 94.62 187 GLN A O 1
ATOM 1515 N N . SER A 1 188 ? -11.332 7.209 5.346 1.00 94.88 188 SER A N 1
ATOM 1516 C CA . SER A 1 188 ? -10.397 6.391 6.110 1.00 94.88 188 SER A CA 1
ATOM 1517 C C . SER A 1 188 ? -9.357 7.233 6.860 1.00 94.88 188 SER A C 1
ATOM 1519 O O . SER A 1 188 ? -9.181 7.034 8.058 1.00 94.88 188 SER A O 1
ATOM 1521 N N . GLU A 1 189 ? -8.746 8.243 6.225 1.00 93.44 189 GLU A N 1
ATOM 1522 C CA . GLU A 1 189 ? -7.815 9.173 6.891 1.00 93.44 189 GLU A CA 1
ATOM 1523 C C . GLU A 1 189 ? -8.491 9.882 8.081 1.00 93.44 189 GLU A C 1
ATOM 1525 O O . GLU A 1 189 ? -7.908 9.989 9.162 1.00 93.44 189 GLU A O 1
ATOM 1530 N N . ILE A 1 190 ? -9.740 10.338 7.915 1.00 93.69 190 ILE A N 1
ATOM 1531 C CA . ILE A 1 190 ? -10.525 10.953 8.999 1.00 93.69 190 ILE A CA 1
ATOM 1532 C C . ILE A 1 190 ? -10.754 9.958 10.143 1.00 93.69 190 ILE A C 1
ATOM 1534 O O . ILE A 1 190 ? -10.560 10.306 11.310 1.00 93.69 190 ILE A O 1
ATOM 1538 N N . ALA A 1 191 ? -11.143 8.726 9.817 1.00 93.31 191 ALA A N 1
ATOM 1539 C CA . ALA A 1 191 ? -11.410 7.676 10.793 1.00 93.31 191 ALA A CA 1
ATOM 1540 C C . ALA A 1 191 ? -10.166 7.293 11.614 1.00 93.31 191 ALA A C 1
ATOM 1542 O O . ALA A 1 191 ? -10.267 7.084 12.824 1.00 93.31 191 ALA A O 1
ATOM 1543 N N . VAL A 1 192 ? -8.995 7.238 10.978 1.00 92.50 192 VAL A N 1
ATOM 1544 C CA . VAL A 1 192 ? -7.744 6.805 11.617 1.00 92.50 192 VAL A CA 1
ATOM 1545 C C . VAL A 1 192 ? -7.088 7.944 12.401 1.00 92.50 192 VAL A C 1
ATOM 1547 O O . VAL A 1 192 ? -6.788 7.782 13.591 1.00 92.50 192 VAL A O 1
ATOM 1550 N N . PHE A 1 193 ? -6.901 9.107 11.769 1.00 89.94 193 PHE A N 1
ATOM 1551 C CA . PHE A 1 193 ? -6.057 10.180 12.310 1.00 89.94 193 PHE A CA 1
ATOM 1552 C C . PHE A 1 193 ? -6.816 11.271 13.064 1.00 89.94 193 PHE A C 1
ATOM 1554 O O . PHE A 1 193 ? -6.243 11.894 13.955 1.00 89.94 193 PHE A O 1
ATOM 1561 N N . TYR A 1 194 ? -8.078 11.532 12.716 1.00 89.00 194 TYR A N 1
ATOM 1562 C CA . TYR A 1 194 ? -8.805 12.692 13.245 1.00 89.00 194 TYR A CA 1
ATOM 1563 C C . TYR A 1 194 ? -9.828 12.335 14.321 1.00 89.00 194 TYR A C 1
ATOM 1565 O O . TYR A 1 194 ? -10.141 13.175 15.164 1.00 89.00 194 TYR A O 1
ATOM 1573 N N . LYS A 1 195 ? -10.351 11.108 14.316 1.00 87.69 195 LYS A N 1
ATOM 1574 C CA . LYS A 1 195 ? -11.298 10.653 15.336 1.00 87.69 195 LYS A CA 1
ATOM 1575 C C . LYS A 1 195 ? -10.587 10.077 16.546 1.00 87.69 195 LYS A C 1
ATOM 1577 O O . LYS A 1 195 ? -9.689 9.249 16.417 1.00 87.69 195 LYS A O 1
ATOM 1582 N N . GLU A 1 196 ? -11.030 10.479 17.731 1.00 87.94 196 GLU A N 1
ATOM 1583 C CA . GLU A 1 196 ? -10.570 9.887 18.988 1.00 87.94 196 GLU A CA 1
ATOM 1584 C C . GLU A 1 196 ? -11.111 8.459 19.128 1.00 87.94 196 GLU A C 1
ATOM 1586 O O . GLU A 1 196 ? -10.331 7.517 19.258 1.00 87.94 196 GLU A O 1
ATOM 1591 N N . ASN A 1 197 ? -12.425 8.299 18.947 1.00 90.94 197 ASN A N 1
ATOM 1592 C CA . ASN A 1 197 ? -13.118 7.016 18.937 1.00 90.94 197 ASN A CA 1
ATOM 1593 C C . ASN A 1 197 ? -13.795 6.804 17.580 1.00 90.94 197 ASN A C 1
ATOM 1595 O O . ASN A 1 197 ? -14.459 7.704 17.067 1.00 90.94 197 ASN A O 1
ATOM 1599 N N . LEU A 1 198 ? -13.598 5.622 16.999 1.00 93.62 198 LEU A N 1
ATOM 1600 C CA . LEU A 1 198 ? -14.241 5.194 15.759 1.00 93.62 198 LEU A CA 1
ATOM 1601 C C . LEU A 1 198 ? -15.360 4.216 16.115 1.00 93.62 198 LEU A C 1
ATOM 1603 O O . LEU A 1 198 ? -15.133 3.320 16.924 1.00 93.62 198 LEU A O 1
ATOM 1607 N N . GLU A 1 199 ? -16.543 4.375 15.530 1.00 95.38 199 GLU A N 1
ATOM 1608 C CA . GLU A 1 199 ? -17.665 3.464 15.772 1.00 95.38 199 GLU A CA 1
ATOM 1609 C C . GLU A 1 199 ? -17.647 2.275 14.801 1.00 95.38 199 GLU A C 1
ATOM 1611 O O . GLU A 1 199 ? -17.143 2.357 13.676 1.00 95.38 199 GLU A O 1
ATOM 1616 N N . THR A 1 200 ? -18.206 1.139 15.229 1.00 95.19 200 THR A N 1
ATOM 1617 C CA . THR A 1 200 ? -18.260 -0.081 14.406 1.00 95.19 200 THR A CA 1
ATOM 1618 C C . THR A 1 200 ? -19.075 0.122 13.129 1.00 95.19 200 THR A C 1
ATOM 1620 O O . THR A 1 200 ? -18.701 -0.413 12.088 1.00 95.19 200 THR A O 1
ATOM 1623 N N . GLU A 1 201 ? -20.152 0.911 13.192 1.00 95.88 201 GLU A N 1
ATOM 1624 C CA . GLU A 1 201 ? -20.983 1.251 12.030 1.00 95.88 201 GLU A CA 1
ATOM 1625 C C . GLU A 1 201 ? -20.163 1.985 10.963 1.00 95.88 201 GLU A C 1
ATOM 1627 O O . GLU A 1 201 ? -20.144 1.577 9.805 1.00 95.88 201 GLU A O 1
ATOM 1632 N N . GLU A 1 202 ? -19.374 2.981 11.368 1.00 94.62 202 GLU A N 1
ATOM 1633 C CA . GLU A 1 202 ? -18.530 3.766 10.462 1.00 94.62 202 GLU A CA 1
ATOM 1634 C C . GLU A 1 202 ? -17.411 2.928 9.830 1.00 94.62 202 GLU A C 1
ATOM 1636 O O . GLU A 1 202 ? -17.118 3.059 8.639 1.00 94.62 202 GLU A O 1
ATOM 1641 N N . CYS A 1 203 ? -16.799 2.027 10.606 1.00 96.12 203 CYS A N 1
ATOM 1642 C CA . CYS A 1 203 ? -15.839 1.054 10.081 1.00 96.12 203 CYS A CA 1
ATOM 1643 C C . CYS A 1 203 ? -16.503 0.124 9.043 1.00 96.12 203 CYS A C 1
ATOM 1645 O O . CYS A 1 203 ? -15.930 -0.134 7.981 1.00 96.12 203 CYS A O 1
ATOM 1647 N N . GLY A 1 204 ? -17.739 -0.312 9.311 1.00 96.31 204 GLY A N 1
ATOM 1648 C CA . GLY A 1 204 ? -18.556 -1.104 8.391 1.00 96.31 204 GLY A CA 1
ATOM 1649 C C . GLY A 1 204 ? -18.922 -0.359 7.104 1.00 96.31 204 GLY A C 1
ATOM 1650 O O . GLY A 1 204 ? -18.865 -0.944 6.022 1.00 96.31 204 GLY A O 1
ATOM 1651 N N . GLU A 1 205 ? -19.225 0.939 7.178 1.00 97.06 205 GLU A N 1
ATOM 1652 C CA . GLU A 1 205 ? -19.459 1.767 5.990 1.00 97.06 205 GLU A CA 1
ATOM 1653 C C . GLU A 1 205 ? -18.216 1.872 5.099 1.00 97.06 205 GLU A C 1
ATOM 1655 O O . GLU A 1 205 ? -18.323 1.802 3.869 1.00 97.06 205 GLU A O 1
ATOM 1660 N N . ILE A 1 206 ? -17.036 2.056 5.703 1.00 97.12 206 ILE A N 1
ATOM 1661 C CA . ILE A 1 206 ? -15.761 2.105 4.974 1.00 97.12 206 ILE A CA 1
ATOM 1662 C C . ILE A 1 206 ? -15.511 0.761 4.287 1.00 97.12 206 ILE A C 1
ATOM 1664 O O . ILE A 1 206 ? -15.238 0.740 3.085 1.00 97.12 206 ILE A O 1
ATOM 1668 N N . LEU A 1 207 ? -15.678 -0.351 5.010 1.00 97.56 207 LEU A N 1
ATOM 1669 C CA . LEU A 1 207 ? -15.576 -1.698 4.448 1.00 97.56 207 LEU A CA 1
ATOM 1670 C C . LEU A 1 207 ? -16.524 -1.884 3.255 1.00 97.56 207 LEU A C 1
ATOM 1672 O O . LEU A 1 207 ? -16.080 -2.312 2.193 1.00 97.56 207 LEU A O 1
ATOM 1676 N N . GLY A 1 208 ? -17.797 -1.503 3.384 1.00 96.81 208 GLY A N 1
ATOM 1677 C CA . GLY A 1 208 ? -18.774 -1.638 2.299 1.00 96.81 208 GLY A CA 1
ATOM 1678 C C . GLY A 1 208 ? -18.385 -0.855 1.039 1.00 96.81 208 GLY A C 1
ATOM 1679 O O . GLY A 1 208 ? -18.541 -1.348 -0.083 1.00 96.81 208 GLY A O 1
ATOM 1680 N N . LYS A 1 209 ? -17.812 0.347 1.195 1.00 96.81 209 LYS A N 1
ATOM 1681 C CA . LYS A 1 209 ? -17.295 1.137 0.061 1.00 96.81 209 LYS A CA 1
ATOM 1682 C C . LYS A 1 209 ? -16.067 0.491 -0.570 1.00 96.81 209 LYS A C 1
ATOM 1684 O O . LYS A 1 209 ? -15.964 0.478 -1.797 1.00 96.81 209 LYS A O 1
ATOM 1689 N N . VAL A 1 210 ? -15.169 -0.055 0.247 1.00 96.62 210 VAL A N 1
ATOM 1690 C CA . VAL A 1 210 ? -13.985 -0.789 -0.214 1.00 96.62 210 VAL A CA 1
ATOM 1691 C C . VAL A 1 210 ? -14.393 -2.042 -0.986 1.00 96.62 210 VAL A C 1
ATOM 1693 O O . VAL A 1 210 ? -13.962 -2.210 -2.120 1.00 96.62 210 VAL A O 1
ATOM 1696 N N . GLU A 1 211 ? -15.286 -2.878 -0.460 1.00 95.75 211 GLU A N 1
ATOM 1697 C CA . GLU A 1 211 ? -15.766 -4.080 -1.159 1.00 95.75 211 GLU A CA 1
ATOM 1698 C C . GLU A 1 211 ? -16.475 -3.738 -2.474 1.00 95.75 211 GLU A C 1
ATOM 1700 O O . GLU A 1 211 ? -16.226 -4.372 -3.501 1.00 95.75 211 GLU A O 1
ATOM 1705 N N . THR A 1 212 ? -17.288 -2.677 -2.480 1.00 96.00 212 THR A N 1
ATOM 1706 C CA . THR A 1 212 ? -17.923 -2.176 -3.707 1.00 96.00 212 THR A CA 1
ATOM 1707 C C . THR A 1 212 ? -16.877 -1.752 -4.740 1.00 96.00 212 THR A C 1
ATOM 1709 O O . THR A 1 212 ? -17.029 -2.047 -5.925 1.00 96.00 212 THR A O 1
ATOM 1712 N N . PHE A 1 213 ? -15.804 -1.079 -4.316 1.00 94.88 213 PHE A N 1
ATOM 1713 C CA . PHE A 1 213 ? -14.706 -0.688 -5.199 1.00 94.88 213 PHE A CA 1
ATOM 1714 C C . PHE A 1 213 ? -13.954 -1.904 -5.757 1.00 94.88 213 PHE A C 1
ATOM 1716 O O . PHE A 1 213 ? -13.719 -1.970 -6.960 1.00 94.88 213 PHE A O 1
ATOM 1723 N N . LEU A 1 214 ? -13.635 -2.879 -4.904 1.00 92.69 214 LEU A N 1
ATOM 1724 C CA . LEU A 1 214 ? -12.899 -4.097 -5.263 1.00 92.69 214 LEU A CA 1
ATOM 1725 C C . LEU A 1 214 ? -13.689 -5.045 -6.180 1.00 92.69 214 LEU A C 1
ATOM 1727 O O . LEU A 1 214 ? -13.094 -5.888 -6.843 1.00 92.69 214 LEU A O 1
ATOM 1731 N N . SER A 1 215 ? -15.019 -4.925 -6.223 1.00 90.00 215 SER A N 1
ATOM 1732 C CA . SER A 1 215 ? -15.885 -5.736 -7.095 1.00 90.00 215 SER A CA 1
ATOM 1733 C C . SER A 1 215 ? -15.927 -5.286 -8.566 1.00 90.00 215 SER A C 1
ATOM 1735 O O . SER A 1 215 ? -16.539 -5.968 -9.388 1.00 90.00 215 SER A O 1
ATOM 1737 N N . LYS A 1 216 ? -15.299 -4.149 -8.900 1.00 77.75 216 LYS A N 1
ATOM 1738 C CA . LYS A 1 216 ? -15.220 -3.578 -10.257 1.00 77.75 216 LYS A CA 1
ATOM 1739 C C . LYS A 1 216 ? -13.882 -3.876 -10.919 1.00 77.75 216 LYS A C 1
ATOM 1741 O O . LYS A 1 216 ? -13.843 -4.305 -12.087 1.00 77.75 216 LYS A O 1
#

Secondary structure (DSSP, 8-state):
-----------PPPHHHHHHHHHHHTSGGG------PPP----HHHHHHHHHHHHHHHHHHHHHHHHHTTS-HHHHHHHHHHHHHHHHHHHHHHHHHTTS---------S---------HHHHHHHHHHHHHTT-HHHHHHHHHHHHHHHHHHTTSS---TTS-HHHHHHHTTT-TTHHHHHHHHHHHHIIIII-SS--HHHHHHHHHHHHHHHT-

Sequence (216 aa):
MLASVNLFPAGLPKPDIEKKLEQVVSQPKFNYIEHKEPPVEIDSGFLKWLKDMLQSISEFWSELFKKLGNLSTAFLVIVIVLVGGIVIFLVTWAIRNMNFSKKTKKLDDAAAPEELNLDYQLEVARGKRLMSEGRLKEAVDMFLNAVWLYLSGKSELPYDKARTDRECLSRLKGVEYYPNLEKIVRQSEIAVFYKENLETEECGEILGKVETFLSK

Foldseek 3Di:
DDDDPPPDDPDDPDPVVVVVVCVVCPPPVNPDPPPPDPPPPPPPVVVVVVVVVVVVVVVVVVVVCVVCVPPDPVVVVVVCVVVVVVVVVVVVVCVVVVVDDPPPDDPDDDDDDPPPPLALVVLQVVLVVCLVVVVLLVSLVSLLSSLLSLCCVVVQFVDDPVDDPVRRLVSCPPPPCSVLSVVLSVLSCCQNPVDPDHDSVSSVVSSVSSVVVSVD

pLDDT: mean 76.2, std 18.63, range [33.09, 97.56]